Protein AF-A0A4Q5U4B8-F1 (afdb_monomer)

Nearest PDB structures (foldseek):
  6loo-assembly1_B  TM=4.935E-01  e=2.266E-02  Alkalihalobacillus alcalophilus ATCC 27647 = CGMCC 1.3604
  8omv-assembly1_A  TM=1.316E-01  e=2.025E+00  Homo sapiens

Radius of gyration: 20.02 Å; Cα contacts (8 Å, |Δi|>4): 362; chains: 1; bounding box: 59×43×51 Å

Foldseek 3Di:
DVVLVVLQPPDDDLLVVLCVVCCVVLVVLVVVPVDDAFDDPVRLVVLCVVLVQQLLCVLLVVQDHSVSLSVQLRLQLRLLRLQDPDDDPLSSLLSNLRSLLSSLVSLLVSCVPPPVVCNVQLCVLDDLVLLLVCLQPVPDPVSQRAGPDSNNRSSSVSSSVNSSSNSVVQDDDCSVVLSVVLSVLVVCLVCLSPPVDPDVLVNQLSSSLSSNSSDPPFPDPVLSSQLSSLVSVLVLLLVLVSNVVVCLVVLHDGPLCVVPNPPDPVCNVVSCVVVVCCSVPPPPSSVVSSVVSSVSLVSSLVSLVVRDPSSNSSSSVVVVVVSVD

Sequence (325 aa):
MNWLTRRLGCSGRGRLRLLESLRGQLAPAGNHESLQTGLGHSELCRFAQQYRLHEIATAIPHRGDVEDLMVIAWFGSAIADLGCYDSGEKRDRILQEGALFNLAVALFDTVMDEMPAHRDQLKLSVNIPLIRGRLWNPLNPDTRLTSRDPAITHIAALFDALFVSLGSRVEGNSRGRELSEIISLFSAMYNGGSNGERDPFRTKVLPVLFLGRLNYSFRNYVLMEDFYCQLGKFIQLYDDWLDMARDALQGKPNYFLNHWTHTTLLDKPLFYLSFGVRLLGGSLFHRHTTRTVTRAMNDAIEASRFADPLAYQRNLSLCSKFVLS

Solvent-accessible surface area (backbone atoms only — not comparable to full-atom values): 17412 Å² total; per-residue (Å²): 116,71,69,61,60,68,54,41,89,76,80,56,70,67,59,50,52,52,49,61,72,39,44,78,75,42,51,67,36,74,77,43,77,83,64,82,64,32,59,50,72,74,53,42,52,50,49,38,60,77,69,41,32,64,58,47,23,66,57,43,65,87,78,38,50,49,67,54,51,44,52,43,19,34,54,20,3,30,55,20,38,29,78,51,82,61,65,67,71,66,31,53,49,42,25,49,39,14,15,32,48,40,35,32,50,57,52,51,49,47,36,62,74,75,34,73,93,49,37,66,58,42,49,68,26,66,31,68,72,46,52,50,42,16,32,78,36,44,85,44,73,91,30,57,37,51,50,93,49,76,67,42,28,58,46,20,43,34,49,33,54,32,33,29,52,52,29,68,68,52,62,74,93,54,29,72,58,56,53,49,50,53,50,48,52,50,47,49,40,58,43,41,76,69,67,77,48,97,54,79,62,55,49,57,26,42,62,40,43,48,28,47,59,66,47,81,82,58,92,49,57,70,42,45,50,50,17,29,48,32,41,12,50,22,53,40,48,47,51,36,61,52,39,42,72,58,30,62,75,69,71,47,93,34,81,92,49,64,92,51,80,83,62,55,90,85,43,50,66,60,44,53,52,51,48,49,48,43,76,76,64,32,71,62,58,55,49,49,54,50,50,54,39,52,48,32,45,49,50,20,52,52,33,19,54,74,41,32,71,64,23,26,55,40,43,41,47,51,54,50,46,70,74,70,108

Structure (mmCIF, N/CA/C/O backbone):
data_AF-A0A4Q5U4B8-F1
#
_entry.id   AF-A0A4Q5U4B8-F1
#
loop_
_atom_site.group_PDB
_atom_site.id
_atom_site.type_symbol
_atom_site.label_atom_id
_atom_site.label_alt_id
_atom_site.label_comp_id
_atom_site.label_asym_id
_atom_site.label_entity_id
_atom_site.label_seq_id
_atom_site.pdbx_PDB_ins_code
_atom_site.Cartn_x
_atom_site.Cartn_y
_atom_site.Cartn_z
_atom_site.occupancy
_atom_site.B_iso_or_equiv
_atom_site.auth_seq_id
_atom_site.auth_comp_id
_atom_site.auth_asym_id
_atom_site.auth_atom_id
_atom_site.pdbx_PDB_model_num
ATOM 1 N N . MET A 1 1 ? 2.912 -19.131 -1.038 1.00 33.94 1 MET A N 1
ATOM 2 C CA . MET A 1 1 ? 3.718 -19.731 0.078 1.00 33.94 1 MET A CA 1
ATOM 3 C C . MET A 1 1 ? 5.222 -19.841 -0.237 1.00 33.94 1 MET A C 1
ATOM 5 O O . MET A 1 1 ? 6.023 -19.482 0.614 1.00 33.94 1 MET A O 1
ATOM 9 N N . ASN A 1 2 ? 5.631 -20.244 -1.451 1.00 31.28 2 ASN A N 1
ATOM 10 C CA . ASN A 1 2 ? 7.048 -20.367 -1.855 1.00 31.28 2 ASN A CA 1
ATOM 11 C C . ASN A 1 2 ? 7.835 -19.038 -1.940 1.00 31.28 2 ASN A C 1
ATOM 13 O O . ASN A 1 2 ? 9.058 -19.051 -1.807 1.00 31.28 2 ASN A O 1
ATOM 17 N N . TRP A 1 3 ? 7.173 -17.896 -2.158 1.00 36.53 3 TRP A N 1
ATOM 18 C CA . TRP A 1 3 ? 7.829 -16.581 -2.234 1.00 36.53 3 TRP A CA 1
ATOM 19 C C . TRP A 1 3 ? 8.362 -16.104 -0.868 1.00 36.53 3 TRP A C 1
ATOM 21 O O . TRP A 1 3 ? 9.532 -15.732 -0.758 1.00 36.53 3 TRP A O 1
ATOM 31 N N . LEU A 1 4 ? 7.556 -16.232 0.194 1.00 34.34 4 LEU A N 1
ATOM 32 C CA . LEU A 1 4 ? 7.980 -15.973 1.577 1.00 34.34 4 LEU A CA 1
ATOM 33 C C . LEU A 1 4 ? 9.097 -16.939 1.996 1.00 34.34 4 LEU A C 1
ATOM 35 O O . LEU A 1 4 ? 10.121 -16.511 2.516 1.00 34.34 4 LEU A O 1
ATOM 39 N N . THR A 1 5 ? 8.972 -18.235 1.697 1.00 32.28 5 THR A N 1
ATOM 40 C CA . THR A 1 5 ? 9.994 -19.235 2.054 1.00 32.28 5 THR A CA 1
ATOM 41 C C . THR A 1 5 ? 11.342 -18.995 1.359 1.00 32.28 5 THR A C 1
ATOM 43 O O . THR A 1 5 ? 12.379 -19.262 1.959 1.00 32.28 5 THR A O 1
ATOM 46 N N . ARG A 1 6 ? 11.360 -18.439 0.135 1.00 36.84 6 ARG A N 1
ATOM 47 C CA . ARG A 1 6 ? 12.599 -18.066 -0.582 1.00 36.84 6 ARG A CA 1
ATOM 48 C C . ARG A 1 6 ? 13.283 -16.814 -0.024 1.00 36.84 6 ARG A C 1
ATOM 50 O O . ARG A 1 6 ? 14.506 -16.737 -0.096 1.00 36.84 6 ARG A O 1
ATOM 57 N N . ARG A 1 7 ? 12.536 -15.850 0.532 1.00 38.88 7 ARG A N 1
ATOM 58 C CA . ARG A 1 7 ? 13.113 -14.676 1.222 1.00 38.88 7 ARG A CA 1
ATOM 59 C C . ARG A 1 7 ? 13.623 -15.015 2.632 1.00 38.88 7 ARG A C 1
ATOM 61 O O . ARG A 1 7 ? 14.614 -14.454 3.083 1.00 38.88 7 ARG A O 1
ATOM 68 N N . LEU A 1 8 ? 12.999 -15.981 3.309 1.00 40.25 8 LEU A N 1
ATOM 69 C CA . LEU A 1 8 ? 13.238 -16.328 4.716 1.00 40.25 8 LEU A CA 1
ATOM 70 C C . LEU A 1 8 ? 14.436 -17.262 4.967 1.00 40.25 8 LEU A C 1
ATOM 72 O O . LEU A 1 8 ? 14.313 -18.218 5.731 1.00 40.25 8 LEU A O 1
ATOM 76 N N . GLY A 1 9 ? 15.627 -16.969 4.440 1.00 35.62 9 GLY A N 1
ATOM 77 C CA . GLY A 1 9 ? 16.868 -17.721 4.731 1.00 35.62 9 GLY A CA 1
ATOM 78 C C . GLY A 1 9 ? 17.281 -17.824 6.221 1.00 35.62 9 GLY A C 1
ATOM 79 O O . GLY A 1 9 ? 18.398 -18.228 6.524 1.00 35.62 9 GLY A O 1
ATOM 80 N N . CYS A 1 10 ? 16.413 -17.452 7.168 1.00 39.00 10 CYS A N 1
ATOM 81 C CA . CYS A 1 10 ? 16.570 -17.519 8.619 1.00 39.00 10 CYS A CA 1
ATOM 82 C C . CYS A 1 10 ? 15.274 -18.029 9.295 1.00 39.00 10 CYS A C 1
ATOM 84 O O . CYS A 1 10 ? 14.678 -17.361 10.142 1.00 39.00 10 CYS A O 1
ATOM 86 N N . SER A 1 11 ? 14.792 -19.212 8.915 1.00 43.62 11 SER A N 1
ATOM 87 C CA . SER A 1 11 ? 13.571 -19.816 9.462 1.00 43.62 11 SER A CA 1
ATOM 88 C C . SER A 1 11 ? 13.783 -20.434 10.855 1.00 43.62 11 SER A C 1
ATOM 90 O O . SER A 1 11 ? 14.620 -21.319 11.030 1.00 43.62 11 SER A O 1
ATOM 92 N N . GLY A 1 12 ? 12.977 -20.027 11.846 1.00 45.97 12 GLY A N 1
ATOM 93 C CA . GLY A 1 12 ? 12.690 -20.848 13.032 1.00 45.97 12 GLY A CA 1
ATOM 94 C C . GLY A 1 12 ? 12.720 -20.101 14.365 1.00 45.97 12 GLY A C 1
ATOM 95 O O . GLY A 1 12 ? 11.688 -19.679 14.877 1.00 45.97 12 GLY A O 1
ATOM 96 N N . ARG A 1 13 ? 13.899 -19.944 14.976 1.00 48.47 13 ARG A N 1
ATOM 97 C CA . ARG A 1 13 ? 14.004 -19.547 16.399 1.00 48.47 13 ARG A CA 1
ATOM 98 C C . ARG A 1 13 ? 13.682 -18.077 16.695 1.00 48.47 13 ARG A C 1
ATOM 100 O O . ARG A 1 13 ? 13.159 -17.785 17.766 1.00 48.47 13 ARG A O 1
ATOM 107 N N . GLY A 1 14 ? 13.990 -17.153 15.783 1.00 51.44 14 GLY A N 1
ATOM 108 C CA . GLY A 1 14 ? 13.669 -15.726 15.954 1.00 51.44 14 GLY A CA 1
ATOM 109 C C . GLY A 1 14 ? 12.163 -15.461 15.891 1.00 51.44 14 GLY A C 1
ATOM 110 O O . GLY A 1 14 ? 11.618 -14.786 16.760 1.00 51.44 14 GLY A O 1
ATOM 111 N N . ARG A 1 15 ? 11.483 -16.091 14.924 1.00 54.88 15 ARG A N 1
ATOM 112 C CA . ARG A 1 15 ? 10.023 -16.045 14.772 1.00 54.88 15 ARG A CA 1
ATOM 113 C C . ARG A 1 15 ? 9.306 -16.661 15.973 1.00 54.88 15 ARG A C 1
ATOM 115 O O . ARG A 1 15 ? 8.360 -16.065 16.466 1.00 54.88 15 ARG A O 1
ATOM 122 N N . LEU A 1 16 ? 9.797 -17.790 16.495 1.00 53.31 16 LEU A N 1
ATOM 123 C CA . LEU A 1 16 ? 9.251 -18.414 17.708 1.00 53.31 16 LEU A CA 1
ATOM 124 C C . LEU A 1 16 ? 9.387 -17.520 18.948 1.00 53.31 16 LEU A C 1
ATOM 126 O O . LEU A 1 16 ? 8.434 -17.403 19.703 1.00 53.31 16 LEU A O 1
ATOM 130 N N . ARG A 1 17 ? 10.514 -16.823 19.134 1.00 60.75 17 ARG A N 1
ATOM 131 C CA . ARG A 1 17 ? 10.674 -15.883 20.260 1.00 60.75 17 ARG A CA 1
ATOM 132 C C . ARG A 1 17 ? 9.818 -14.631 20.122 1.00 60.75 17 ARG A C 1
ATOM 134 O O . ARG A 1 17 ? 9.328 -14.128 21.127 1.00 60.75 17 ARG A O 1
ATOM 141 N N . LEU A 1 18 ? 9.647 -14.130 18.897 1.00 61.06 18 LEU A N 1
ATOM 142 C CA . LEU A 1 18 ? 8.706 -13.050 18.615 1.00 61.06 18 LEU A CA 1
ATOM 143 C C . LEU A 1 18 ? 7.279 -13.512 18.951 1.00 61.06 18 LEU A C 1
ATOM 145 O O . LEU A 1 18 ? 6.604 -12.866 19.740 1.00 61.06 18 LEU A O 1
ATOM 149 N N . LEU A 1 19 ? 6.866 -14.678 18.445 1.00 60.62 19 LEU A N 1
ATOM 150 C CA . LEU A 1 19 ? 5.590 -15.322 18.773 1.00 60.62 19 LEU A CA 1
ATOM 151 C C . LEU A 1 19 ? 5.394 -15.466 20.286 1.00 60.62 19 LEU A C 1
ATOM 153 O O . LEU A 1 19 ? 4.369 -15.043 20.800 1.00 60.62 19 LEU A O 1
ATOM 157 N N . GLU A 1 20 ? 6.371 -16.019 21.007 1.00 65.38 20 GLU A N 1
ATOM 158 C CA . GLU A 1 20 ? 6.326 -16.212 22.463 1.00 65.38 20 GLU A CA 1
ATOM 159 C C . GLU A 1 20 ? 6.222 -14.884 23.221 1.00 65.38 20 GLU A C 1
ATOM 161 O O . GLU A 1 20 ? 5.389 -14.758 24.117 1.00 65.38 20 GLU A O 1
ATOM 166 N N . SER A 1 21 ? 7.015 -13.879 22.835 1.00 64.62 21 SER A N 1
ATOM 167 C CA . SER A 1 21 ? 6.980 -12.544 23.444 1.00 64.62 21 SER A CA 1
ATOM 168 C C . SER A 1 21 ? 5.658 -11.818 23.198 1.00 64.62 21 SER A C 1
ATOM 170 O O . SER A 1 21 ? 5.263 -10.984 24.011 1.00 64.62 21 SER A O 1
ATOM 172 N N . LEU A 1 22 ? 4.990 -12.100 22.080 1.00 64.56 22 LEU A N 1
ATOM 173 C CA . LEU A 1 22 ? 3.758 -11.430 21.671 1.00 64.56 22 LEU A CA 1
ATOM 174 C C . LEU A 1 22 ? 2.498 -12.199 22.063 1.00 64.56 22 LEU A C 1
ATOM 176 O O . LEU A 1 22 ? 1.425 -11.606 22.140 1.00 64.56 22 LEU A O 1
ATOM 180 N N . ARG A 1 23 ? 2.606 -13.499 22.356 1.00 66.44 23 ARG A N 1
ATOM 181 C CA . ARG A 1 23 ? 1.466 -14.373 22.666 1.00 66.44 23 ARG A CA 1
ATOM 182 C C . ARG A 1 23 ? 0.617 -13.841 23.816 1.00 66.44 23 ARG A C 1
ATOM 184 O O . ARG A 1 23 ? -0.599 -13.926 23.739 1.00 66.44 23 ARG A O 1
ATOM 191 N N . GLY A 1 24 ? 1.233 -13.258 24.846 1.00 65.81 24 GLY A N 1
ATOM 192 C CA . GLY A 1 24 ? 0.506 -12.659 25.972 1.00 65.81 24 GLY A CA 1
ATOM 193 C C . GLY A 1 24 ? -0.299 -11.410 25.594 1.00 65.81 24 GLY A C 1
ATOM 194 O O . GLY A 1 24 ? -1.378 -11.195 26.134 1.00 65.81 24 GLY A O 1
ATOM 195 N N . GLN A 1 25 ? 0.190 -10.615 24.639 1.00 64.88 25 GLN A N 1
ATOM 196 C CA . GLN A 1 25 ? -0.477 -9.390 24.180 1.00 64.88 25 GLN A CA 1
ATOM 197 C C . GLN A 1 25 ? -1.502 -9.647 23.071 1.00 64.88 25 GLN A C 1
ATOM 199 O O . GLN A 1 25 ? -2.486 -8.922 22.967 1.00 64.88 25 GLN A O 1
ATOM 204 N N . LEU A 1 26 ? -1.280 -10.682 22.255 1.00 65.62 26 LEU A N 1
ATOM 205 C CA . LEU A 1 26 ? -2.176 -11.107 21.179 1.00 65.62 26 LEU A CA 1
ATOM 206 C C . LEU A 1 26 ? -3.223 -12.131 21.647 1.00 65.62 26 LEU A C 1
ATOM 208 O O . LEU A 1 26 ? -4.170 -12.397 20.917 1.00 65.62 26 LEU A O 1
ATOM 212 N N . ALA A 1 27 ? -3.103 -12.683 22.860 1.00 63.62 27 ALA A N 1
ATOM 213 C CA . ALA A 1 27 ? -4.097 -13.591 23.439 1.00 63.62 27 ALA A CA 1
ATOM 214 C C . ALA A 1 27 ? -5.541 -13.036 23.427 1.00 63.62 27 ALA A C 1
ATOM 216 O O . ALA A 1 27 ? -6.444 -13.801 23.090 1.00 63.62 27 ALA A O 1
ATOM 217 N N . PRO A 1 28 ? -5.798 -11.737 23.700 1.00 59.44 28 PRO A N 1
ATOM 218 C CA . PRO A 1 28 ? -7.133 -11.155 23.558 1.00 59.44 28 PRO A CA 1
ATOM 219 C C . PRO A 1 28 ? -7.661 -11.196 22.116 1.00 59.44 28 PRO A C 1
ATOM 221 O O . PRO A 1 28 ? -8.862 -11.336 21.915 1.00 59.44 28 PRO A O 1
ATOM 224 N N . ALA A 1 29 ? -6.780 -11.129 21.108 1.00 56.56 29 ALA A N 1
ATOM 225 C CA . ALA A 1 29 ? -7.154 -11.158 19.692 1.00 56.56 29 ALA A CA 1
ATOM 226 C C . ALA A 1 29 ? -7.769 -12.501 19.267 1.00 56.56 29 ALA A C 1
ATOM 228 O O . ALA A 1 29 ? -8.631 -12.519 18.394 1.00 56.56 29 ALA A O 1
ATOM 229 N N . GLY A 1 30 ? -7.391 -13.607 19.923 1.00 50.81 30 GLY A N 1
ATOM 230 C CA . GLY A 1 30 ? -7.980 -14.932 19.688 1.00 50.81 30 GLY A CA 1
ATOM 231 C C . GLY A 1 30 ? -9.468 -15.025 20.050 1.00 50.81 30 GLY A C 1
ATOM 232 O O . GLY A 1 30 ? -10.167 -15.882 19.529 1.00 50.81 30 GLY A O 1
ATOM 233 N N . ASN A 1 31 ? -9.980 -14.104 20.875 1.00 51.69 31 ASN A N 1
ATOM 234 C CA . ASN A 1 31 ? -11.414 -13.979 21.163 1.00 51.69 31 ASN A CA 1
ATOM 235 C C . ASN A 1 31 ? -12.134 -13.008 20.204 1.00 51.69 31 ASN A C 1
ATOM 237 O O . ASN A 1 31 ? -13.349 -12.845 20.291 1.00 51.69 31 ASN A O 1
ATOM 241 N N . HIS A 1 32 ? -11.396 -12.345 19.307 1.00 50.78 32 HIS A N 1
ATOM 242 C CA . HIS A 1 32 ? -11.888 -11.325 18.378 1.00 50.78 32 HIS A CA 1
ATOM 243 C C . HIS A 1 32 ? -11.942 -11.809 16.919 1.00 50.78 32 HIS A C 1
ATOM 245 O O . HIS A 1 32 ? -12.061 -10.983 16.015 1.00 50.78 32 HIS A O 1
ATOM 251 N N . GLU A 1 33 ? -11.929 -13.127 16.670 1.00 52.19 33 GLU A N 1
ATOM 252 C CA . GLU A 1 33 ? -12.147 -13.712 15.330 1.00 52.19 33 GLU A CA 1
ATOM 253 C C . GLU A 1 33 ? -13.451 -13.229 14.657 1.00 52.19 33 GLU A C 1
ATOM 255 O O . GLU A 1 33 ? -13.600 -13.333 13.442 1.00 52.19 33 GLU A O 1
ATOM 260 N N . SER A 1 34 ? -14.376 -12.631 15.418 1.00 52.56 34 SER A N 1
ATOM 261 C CA . SER A 1 34 ? -15.604 -12.016 14.910 1.00 52.56 34 SER A CA 1
ATOM 262 C C . SER A 1 34 ? -15.412 -10.676 14.180 1.00 52.56 34 SER A C 1
ATOM 264 O O . SER A 1 34 ? -16.333 -10.233 13.497 1.00 52.56 34 SER A O 1
ATOM 266 N N . LEU A 1 35 ? -14.272 -9.989 14.330 1.00 68.00 35 LEU A N 1
ATOM 267 C CA . LEU A 1 35 ? -14.011 -8.712 13.654 1.00 68.00 35 LEU A CA 1
ATOM 268 C C . LEU A 1 35 ? -13.284 -8.961 12.332 1.00 68.00 35 LEU A C 1
ATOM 270 O O . LEU A 1 35 ? -12.066 -9.129 12.281 1.00 68.00 35 LEU A O 1
ATOM 274 N N . GLN A 1 36 ? -14.054 -8.970 11.245 1.00 81.62 36 GLN A N 1
ATOM 275 C CA . GLN A 1 36 ? -13.517 -9.068 9.893 1.00 81.62 36 GLN A CA 1
ATOM 276 C C . GLN A 1 36 ? -12.678 -7.819 9.568 1.00 81.62 36 GLN A C 1
ATOM 278 O O . GLN A 1 36 ? -13.227 -6.733 9.382 1.00 81.62 36 GLN A O 1
ATOM 283 N N . THR A 1 37 ? -11.353 -7.985 9.488 1.00 89.25 37 THR A N 1
ATOM 284 C CA . THR A 1 37 ? -10.411 -6.945 9.039 1.00 89.25 37 THR A CA 1
ATOM 285 C C . THR A 1 37 ? -10.081 -7.112 7.556 1.00 89.25 37 THR A C 1
ATOM 287 O O . THR A 1 37 ? -9.625 -8.182 7.130 1.00 89.25 37 THR A O 1
ATOM 290 N N . GLY A 1 38 ? -10.240 -6.031 6.791 1.00 92.88 38 GLY A N 1
ATOM 291 C CA . GLY A 1 38 ? -9.979 -5.996 5.351 1.00 92.88 38 GLY A CA 1
ATOM 292 C C . GLY A 1 38 ? -11.007 -6.777 4.527 1.00 92.88 38 GLY A C 1
ATOM 293 O O . GLY A 1 38 ? -12.064 -7.173 5.026 1.00 92.88 38 GLY A O 1
ATOM 294 N N . LEU A 1 39 ? -10.686 -6.995 3.249 1.00 95.00 39 LEU A N 1
ATOM 295 C CA . LEU A 1 39 ? -11.516 -7.779 2.332 1.00 95.00 39 LEU A CA 1
ATOM 296 C C . LEU A 1 39 ? -11.550 -9.256 2.752 1.00 95.00 39 LEU A C 1
ATOM 298 O O . LEU A 1 39 ? -10.519 -9.868 3.036 1.00 95.00 39 LEU A O 1
ATOM 302 N N . GLY A 1 40 ? -12.741 -9.850 2.762 1.00 93.94 40 GLY A N 1
ATOM 303 C CA . GLY A 1 40 ? -12.925 -11.289 2.916 1.00 93.94 40 GLY A CA 1
ATOM 304 C C . GLY A 1 40 ? -12.452 -12.068 1.685 1.00 93.94 40 GLY A C 1
ATOM 305 O O . GLY A 1 40 ? -12.238 -11.510 0.610 1.00 93.94 40 GLY A O 1
ATOM 306 N N . HIS A 1 41 ? -12.327 -13.391 1.813 1.00 94.06 41 HIS A N 1
ATOM 307 C CA . HIS A 1 41 ? -11.822 -14.240 0.727 1.00 94.06 41 HIS A CA 1
ATOM 308 C C . HIS A 1 41 ? -12.659 -14.136 -0.561 1.00 94.06 41 HIS A C 1
ATOM 310 O O . HIS A 1 41 ? -12.107 -13.924 -1.636 1.00 94.06 41 HIS A O 1
ATOM 316 N N . SER A 1 42 ? -13.992 -14.200 -0.462 1.00 96.00 42 SER A N 1
ATOM 317 C CA . SER A 1 42 ? -14.886 -14.056 -1.623 1.00 96.00 42 SER A CA 1
ATOM 318 C C . SER A 1 42 ? -14.776 -12.679 -2.288 1.00 96.00 42 SER A C 1
ATOM 320 O O . SER A 1 42 ? -14.921 -12.551 -3.503 1.00 96.00 42 SER A O 1
ATOM 322 N N . GLU A 1 43 ? -14.496 -11.637 -1.508 1.00 96.75 43 GLU A N 1
ATOM 323 C CA . GLU A 1 43 ? -14.294 -10.274 -1.995 1.00 96.75 43 GLU A CA 1
ATOM 324 C C . GLU A 1 43 ? -12.949 -10.137 -2.705 1.00 96.75 43 GLU A C 1
ATOM 326 O O . GLU A 1 43 ? -12.891 -9.539 -3.776 1.00 96.75 43 GLU A O 1
ATOM 331 N N . LEU A 1 44 ? -11.896 -10.770 -2.179 1.00 96.69 44 LEU A N 1
ATOM 332 C CA . LEU A 1 44 ? -10.601 -10.866 -2.849 1.00 96.69 44 LEU A CA 1
ATOM 333 C C . LEU A 1 44 ? -10.693 -11.659 -4.156 1.00 96.69 44 LEU A C 1
ATOM 335 O O . LEU A 1 44 ? -10.058 -11.274 -5.131 1.00 96.69 44 LEU A O 1
ATOM 339 N N . CYS A 1 45 ? -11.492 -12.728 -4.226 1.00 97.69 45 CYS A N 1
ATOM 340 C CA . CYS A 1 45 ? -11.710 -13.455 -5.481 1.00 97.69 45 CYS A CA 1
ATOM 341 C C . CYS A 1 45 ? -12.403 -12.575 -6.532 1.00 97.69 45 CYS A C 1
ATOM 343 O O . CYS A 1 45 ? -11.990 -12.561 -7.692 1.00 97.69 45 CYS A O 1
ATOM 345 N N . ARG A 1 46 ? -13.420 -11.796 -6.132 1.00 97.75 46 ARG A N 1
ATOM 346 C CA . ARG A 1 46 ? -14.070 -10.817 -7.022 1.00 97.75 46 ARG A CA 1
ATOM 347 C C . ARG A 1 46 ? -13.096 -9.727 -7.461 1.00 97.75 46 ARG A C 1
ATOM 349 O O . ARG A 1 46 ? -13.027 -9.426 -8.648 1.00 97.75 46 ARG A O 1
ATOM 356 N N . PHE A 1 47 ? -12.306 -9.192 -6.532 1.00 97.50 47 PHE A N 1
ATOM 357 C CA . PHE A 1 47 ? -11.232 -8.243 -6.821 1.00 97.50 47 PHE A CA 1
ATOM 358 C C . PHE A 1 47 ? -10.239 -8.827 -7.836 1.00 97.50 47 PHE A C 1
ATOM 360 O O . PHE A 1 47 ? -9.881 -8.164 -8.809 1.00 97.50 47 PHE A O 1
ATOM 367 N N . ALA A 1 48 ? -9.850 -10.093 -7.658 1.00 97.50 48 ALA A N 1
ATOM 368 C CA . ALA A 1 48 ? -8.900 -10.769 -8.528 1.00 97.50 48 ALA A CA 1
ATOM 369 C C . ALA A 1 48 ? -9.398 -10.883 -9.975 1.00 97.50 48 ALA A C 1
ATOM 371 O O . ALA A 1 48 ? -8.632 -10.676 -10.918 1.00 97.50 48 ALA A O 1
ATOM 372 N N . GLN A 1 49 ? -10.690 -11.173 -10.142 1.00 97.12 49 GLN A N 1
ATOM 373 C CA . GLN A 1 49 ? -11.356 -11.225 -11.442 1.00 97.12 49 GLN A CA 1
ATOM 374 C C . GLN A 1 49 ? -11.505 -9.830 -12.055 1.00 97.12 49 GLN A C 1
ATOM 376 O O . GLN A 1 49 ? -11.101 -9.617 -13.197 1.00 97.12 49 GLN A O 1
ATOM 381 N N . GLN A 1 50 ? -12.035 -8.873 -11.288 1.00 97.12 50 GLN A N 1
ATOM 382 C CA . GLN A 1 50 ? -12.293 -7.502 -11.734 1.00 97.12 50 GLN A CA 1
ATOM 383 C C . GLN A 1 50 ? -11.029 -6.822 -12.268 1.00 97.12 50 GLN A C 1
ATOM 385 O O . GLN A 1 50 ? -11.076 -6.158 -13.302 1.00 97.12 50 GLN A O 1
ATOM 390 N N . TYR A 1 51 ? -9.897 -7.020 -11.591 1.00 96.19 51 TYR A N 1
ATOM 391 C CA . TYR A 1 51 ? -8.616 -6.414 -11.959 1.00 96.19 51 TYR A CA 1
ATOM 392 C C . TYR A 1 51 ? -7.666 -7.373 -12.685 1.00 96.19 51 TYR A C 1
ATOM 394 O O . TYR A 1 51 ? -6.489 -7.061 -12.859 1.00 96.19 51 TYR A O 1
ATOM 402 N N . ARG A 1 52 ? -8.182 -8.521 -13.153 1.00 95.75 52 ARG A N 1
ATOM 403 C CA . ARG A 1 52 ? -7.481 -9.484 -14.020 1.00 95.75 52 ARG A CA 1
ATOM 404 C C . ARG A 1 52 ? -6.109 -9.898 -13.468 1.00 95.75 52 ARG A C 1
ATOM 406 O O . ARG A 1 52 ? -5.130 -9.954 -14.208 1.00 95.75 52 ARG A O 1
ATOM 413 N N . LEU A 1 53 ? -6.022 -10.222 -12.174 1.00 95.44 53 LEU A N 1
ATOM 414 C CA . LEU A 1 53 ? -4.741 -10.513 -11.508 1.00 95.44 53 LEU A CA 1
ATOM 415 C C . LEU A 1 53 ? -3.962 -11.674 -12.142 1.00 95.44 53 LEU A C 1
ATOM 417 O O . LEU A 1 53 ? -2.738 -11.680 -12.088 1.00 95.44 53 LEU A O 1
ATOM 421 N N . HIS A 1 54 ? -4.642 -12.621 -12.793 1.00 95.12 54 HIS A N 1
ATOM 422 C CA . HIS A 1 54 ? -3.993 -13.685 -13.567 1.00 95.12 54 HIS A CA 1
ATOM 423 C C . HIS A 1 54 ? -3.112 -13.141 -14.701 1.00 95.12 54 HIS A C 1
ATOM 425 O O . HIS A 1 54 ? -2.006 -13.626 -14.944 1.00 95.12 54 HIS A O 1
ATOM 431 N N . GLU A 1 55 ? -3.578 -12.104 -15.389 1.00 95.00 55 GLU A N 1
ATOM 432 C CA . GLU A 1 55 ? -2.820 -11.474 -16.470 1.00 95.00 55 GLU A CA 1
ATOM 433 C C . GLU A 1 55 ? -1.669 -10.645 -15.924 1.00 95.00 55 GLU A C 1
ATOM 435 O O . GLU A 1 55 ? -0.576 -10.689 -16.479 1.00 95.00 55 GLU A O 1
ATOM 440 N N . ILE A 1 56 ? -1.878 -9.977 -14.786 1.00 93.62 56 ILE A N 1
ATOM 441 C CA . ILE A 1 56 ? -0.814 -9.260 -14.078 1.00 93.62 56 ILE A CA 1
ATOM 442 C C . ILE A 1 56 ? 0.306 -10.217 -13.668 1.00 93.62 56 ILE A C 1
ATOM 444 O O . ILE A 1 56 ? 1.469 -9.940 -13.947 1.00 93.62 56 ILE A O 1
ATOM 448 N N . ALA A 1 57 ? -0.036 -11.354 -13.059 1.00 92.75 57 ALA A N 1
ATOM 449 C CA . ALA A 1 57 ? 0.933 -12.373 -12.661 1.00 92.75 57 ALA A CA 1
ATOM 450 C C . ALA A 1 57 ? 1.717 -12.924 -13.866 1.00 92.75 57 ALA A C 1
ATOM 452 O O . ALA A 1 57 ? 2.913 -13.186 -13.768 1.00 92.75 57 ALA A O 1
ATOM 453 N N . THR A 1 58 ? 1.065 -13.038 -15.027 1.00 92.56 58 THR A N 1
ATOM 454 C CA . THR A 1 58 ? 1.719 -13.459 -16.277 1.00 92.56 58 THR A CA 1
ATOM 455 C C . THR A 1 58 ? 2.652 -12.373 -16.827 1.00 92.56 58 THR A C 1
ATOM 457 O O . THR A 1 58 ? 3.746 -12.678 -17.298 1.00 92.56 58 THR A O 1
ATOM 460 N N . ALA A 1 59 ? 2.238 -11.106 -16.768 1.00 90.50 59 ALA A N 1
ATOM 461 C CA . ALA A 1 59 ? 2.990 -9.974 -17.306 1.00 90.50 59 ALA A CA 1
ATOM 462 C C . ALA A 1 59 ? 4.171 -9.543 -16.416 1.00 90.50 59 ALA A C 1
ATOM 464 O O . ALA A 1 59 ? 5.143 -8.979 -16.920 1.00 90.50 59 ALA A O 1
ATOM 465 N N . ILE A 1 60 ? 4.097 -9.803 -15.106 1.00 88.56 60 ILE A N 1
ATOM 466 C CA . ILE A 1 60 ? 5.092 -9.405 -14.098 1.00 88.56 60 ILE A CA 1
ATOM 467 C C . ILE A 1 60 ? 5.511 -10.659 -13.306 1.00 88.56 60 ILE A C 1
ATOM 469 O O . ILE A 1 60 ? 5.154 -10.823 -12.134 1.00 88.56 60 ILE A O 1
ATOM 473 N N . PRO A 1 61 ? 6.277 -11.575 -13.930 1.00 77.31 61 PRO A N 1
ATOM 474 C CA . PRO A 1 61 ? 6.460 -12.941 -13.431 1.00 77.31 61 PRO A CA 1
ATOM 475 C C . PRO A 1 61 ? 7.245 -13.038 -12.116 1.00 77.31 61 PRO A C 1
ATOM 477 O O . PRO A 1 61 ? 7.196 -14.061 -11.436 1.00 77.31 61 PRO A O 1
ATOM 480 N N . HIS A 1 62 ? 7.981 -11.995 -11.730 1.00 82.25 62 HIS A N 1
ATOM 481 C CA . HIS A 1 62 ? 8.791 -12.014 -10.513 1.00 82.25 62 HIS A CA 1
ATOM 482 C C . HIS A 1 62 ? 8.000 -11.717 -9.230 1.00 82.25 62 HIS A C 1
ATOM 484 O O . HIS A 1 62 ? 8.488 -12.003 -8.134 1.00 82.25 62 HIS A O 1
ATOM 490 N N . ARG A 1 63 ? 6.775 -11.177 -9.338 1.00 83.56 63 ARG A N 1
ATOM 491 C CA . ARG A 1 63 ? 5.987 -10.780 -8.161 1.00 83.56 63 ARG A CA 1
ATOM 492 C C . ARG A 1 63 ? 5.308 -11.957 -7.458 1.00 83.56 63 ARG A C 1
ATOM 494 O O . ARG A 1 63 ? 5.115 -11.883 -6.247 1.00 83.56 63 ARG A O 1
ATOM 501 N N . GLY A 1 64 ? 4.984 -13.019 -8.191 1.00 89.25 64 GLY A N 1
ATOM 502 C CA . GLY A 1 64 ? 4.262 -14.184 -7.679 1.00 89.25 64 GLY A CA 1
ATOM 503 C C . GLY A 1 64 ? 3.042 -14.530 -8.526 1.00 89.25 64 GLY A C 1
ATOM 504 O O . GLY A 1 64 ? 2.817 -13.946 -9.587 1.00 89.25 64 GLY A O 1
ATOM 505 N N . ASP A 1 65 ? 2.273 -15.506 -8.055 1.00 93.38 65 ASP A N 1
ATOM 506 C CA . ASP A 1 65 ? 1.018 -15.913 -8.685 1.00 93.38 65 ASP A CA 1
ATOM 507 C C . ASP A 1 65 ? -0.175 -15.064 -8.202 1.00 93.38 65 ASP A C 1
ATOM 509 O O . ASP A 1 65 ? -0.034 -14.094 -7.456 1.00 93.38 65 ASP A O 1
ATOM 513 N N . VAL A 1 66 ? -1.382 -15.415 -8.651 1.00 94.06 66 VAL A N 1
ATOM 514 C CA . VAL A 1 66 ? -2.615 -14.700 -8.285 1.00 94.06 66 VAL A CA 1
ATOM 515 C C . VAL A 1 66 ? -2.857 -14.701 -6.778 1.00 94.06 66 VAL A C 1
ATOM 517 O O . VAL A 1 66 ? -3.344 -13.701 -6.250 1.00 94.06 66 VAL A O 1
ATOM 520 N N . GLU A 1 67 ? -2.516 -15.783 -6.079 1.00 94.12 67 GLU A N 1
ATOM 521 C CA . GLU A 1 67 ? -2.700 -15.873 -4.632 1.00 94.12 67 GLU A CA 1
ATOM 522 C C . GLU A 1 67 ? -1.750 -14.912 -3.915 1.00 94.12 67 GLU A C 1
ATOM 524 O O . GLU A 1 67 ? -2.182 -14.171 -3.030 1.00 94.12 67 GLU A O 1
ATOM 529 N N . ASP A 1 68 ? -0.487 -14.845 -4.346 1.00 91.81 68 ASP A N 1
ATOM 530 C CA . ASP A 1 68 ? 0.482 -13.884 -3.815 1.00 91.81 68 ASP A CA 1
ATOM 531 C C . ASP A 1 68 ? 0.004 -12.428 -4.047 1.00 91.81 68 ASP A C 1
ATOM 533 O O . ASP A 1 68 ? 0.064 -11.593 -3.137 1.00 91.81 68 ASP A O 1
ATOM 537 N N . LEU A 1 69 ? -0.554 -12.115 -5.227 1.00 93.94 69 LEU A N 1
ATOM 538 C CA . LEU A 1 69 ? -1.126 -10.789 -5.518 1.00 93.94 69 LEU A CA 1
ATOM 539 C C . LEU A 1 69 ? -2.370 -10.479 -4.666 1.00 93.94 69 LEU A C 1
ATOM 541 O O . LEU A 1 69 ? -2.536 -9.346 -4.204 1.00 93.94 69 LEU A O 1
ATOM 545 N N . MET A 1 70 ? -3.230 -11.469 -4.414 1.00 95.25 70 MET A N 1
ATOM 546 C CA . MET A 1 70 ? -4.386 -11.325 -3.522 1.00 95.25 70 MET A CA 1
ATOM 547 C C . MET A 1 70 ? -3.963 -11.070 -2.074 1.00 95.25 70 MET A C 1
ATOM 549 O O . MET A 1 70 ? -4.607 -10.277 -1.390 1.00 95.25 70 MET A O 1
ATOM 553 N N . VAL A 1 71 ? -2.879 -11.691 -1.601 1.00 93.25 71 VAL A N 1
ATOM 554 C CA . VAL A 1 71 ? -2.331 -11.426 -0.262 1.00 93.25 71 VAL A CA 1
ATOM 555 C C . VAL A 1 71 ? -1.847 -9.979 -0.155 1.00 93.25 71 VAL A C 1
ATOM 557 O O . VAL A 1 71 ? -2.154 -9.302 0.827 1.00 93.25 71 VAL A O 1
ATOM 560 N N . ILE A 1 72 ? -1.157 -9.468 -1.180 1.00 93.88 72 ILE A N 1
ATOM 561 C CA . ILE A 1 72 ? -0.736 -8.059 -1.234 1.00 93.88 72 ILE A CA 1
ATOM 562 C C . ILE A 1 72 ? -1.960 -7.135 -1.184 1.00 93.88 72 ILE A C 1
ATOM 564 O O . ILE A 1 72 ? -2.007 -6.214 -0.366 1.00 93.88 72 ILE A O 1
ATOM 568 N N . ALA A 1 73 ? -2.973 -7.394 -2.010 1.00 95.50 73 ALA A N 1
ATOM 569 C CA . ALA A 1 73 ? -4.219 -6.632 -2.001 1.00 95.50 73 ALA A CA 1
ATOM 570 C C . ALA A 1 73 ? -4.910 -6.680 -0.622 1.00 95.50 73 ALA A C 1
ATOM 572 O O . ALA A 1 73 ? -5.357 -5.653 -0.104 1.00 95.50 73 ALA A O 1
ATOM 573 N N . TRP A 1 74 ? -4.935 -7.851 0.020 1.00 95.81 74 TRP A N 1
ATOM 574 C CA . TRP A 1 74 ? -5.524 -8.021 1.344 1.00 95.81 74 TRP A CA 1
ATOM 575 C C . TRP A 1 74 ? -4.849 -7.133 2.393 1.00 95.81 74 TRP A C 1
ATOM 577 O O . TRP A 1 74 ? -5.561 -6.419 3.098 1.00 95.81 74 TRP A O 1
ATOM 587 N N . PHE A 1 75 ? -3.513 -7.094 2.462 1.00 93.75 75 PHE A N 1
ATOM 588 C CA . PHE A 1 75 ? -2.802 -6.229 3.415 1.00 93.75 75 PHE A CA 1
ATOM 589 C C . PHE A 1 75 ? -3.148 -4.748 3.230 1.00 93.75 75 PHE A C 1
ATOM 591 O O . PHE A 1 75 ? -3.387 -4.051 4.215 1.00 93.75 75 PHE A O 1
ATOM 598 N N . GLY A 1 76 ? -3.251 -4.285 1.981 1.00 95.69 76 GLY A N 1
ATOM 599 C CA . GLY A 1 76 ? -3.681 -2.920 1.678 1.00 95.69 76 GLY A CA 1
ATOM 600 C C . GLY A 1 76 ? -5.073 -2.615 2.219 1.00 95.69 76 GLY A C 1
ATOM 601 O O . GLY A 1 76 ? -5.272 -1.629 2.928 1.00 95.69 76 GLY A O 1
ATOM 602 N N . SER A 1 77 ? -6.028 -3.509 1.946 1.00 96.88 77 SER A N 1
ATOM 603 C CA . SER A 1 77 ? -7.391 -3.376 2.467 1.00 96.88 77 SER 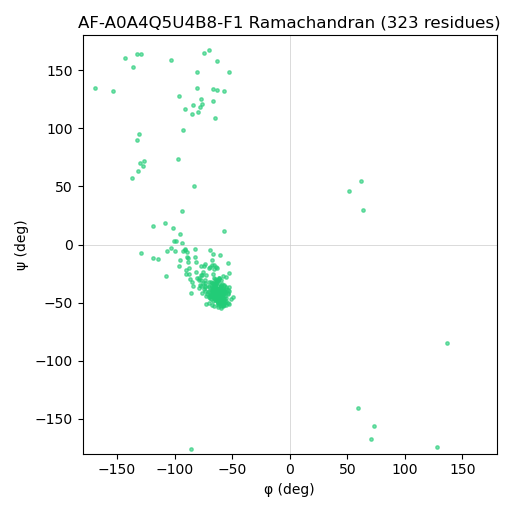A CA 1
ATOM 604 C C . SER A 1 77 ? -7.443 -3.430 3.994 1.00 96.88 77 SER A C 1
ATOM 606 O O . SER A 1 77 ? -8.161 -2.652 4.610 1.00 96.88 77 SER A O 1
ATOM 608 N N . ALA A 1 78 ? -6.662 -4.314 4.618 1.00 93.94 78 ALA A N 1
ATOM 609 C CA . ALA A 1 78 ? -6.657 -4.514 6.059 1.00 93.94 78 ALA A CA 1
ATOM 610 C C . ALA A 1 78 ? -6.122 -3.285 6.796 1.00 93.94 78 ALA A C 1
ATOM 612 O O . ALA A 1 78 ? -6.695 -2.906 7.812 1.00 93.94 78 ALA A O 1
ATOM 613 N N . ILE A 1 79 ? -5.073 -2.643 6.270 1.00 94.19 79 ILE A N 1
ATOM 614 C CA . ILE A 1 79 ? -4.522 -1.404 6.832 1.00 94.19 79 ILE A CA 1
ATOM 615 C C . ILE A 1 79 ? -5.517 -0.248 6.672 1.00 94.19 79 ILE A C 1
ATOM 617 O O . ILE A 1 79 ? -5.755 0.472 7.639 1.00 94.19 79 ILE A O 1
ATOM 621 N N . ALA A 1 80 ? -6.140 -0.096 5.497 1.00 93.88 80 ALA A N 1
ATOM 622 C CA . ALA A 1 80 ? -7.164 0.931 5.270 1.00 93.88 80 ALA A CA 1
ATOM 623 C C . ALA A 1 80 ? -8.394 0.755 6.187 1.00 93.88 80 ALA A C 1
ATOM 625 O O . ALA A 1 80 ? -9.051 1.728 6.559 1.00 93.88 80 ALA A O 1
ATOM 626 N N . ASP A 1 81 ? -8.687 -0.484 6.590 1.00 93.44 81 ASP A N 1
ATOM 627 C CA . ASP A 1 81 ? -9.791 -0.812 7.490 1.00 93.44 81 ASP A CA 1
ATOM 628 C C . ASP A 1 81 ? -9.524 -0.448 8.955 1.00 93.44 81 ASP A C 1
ATOM 630 O O . ASP A 1 81 ? -10.473 -0.283 9.716 1.00 93.44 81 ASP A O 1
ATOM 634 N N . LEU A 1 82 ? -8.263 -0.332 9.392 1.00 91.50 82 LEU A N 1
ATOM 635 C CA . LEU A 1 82 ? -7.923 -0.245 10.820 1.00 91.50 82 LEU A CA 1
ATOM 636 C C . LEU A 1 82 ? -8.696 0.873 11.521 1.00 91.50 82 LEU A C 1
ATOM 638 O O . LEU A 1 82 ? -9.375 0.626 12.510 1.00 91.50 82 LEU A O 1
ATOM 642 N N . GLY A 1 83 ? -8.676 2.079 10.961 1.00 85.75 83 GLY A N 1
ATOM 643 C CA . GLY A 1 83 ? -9.440 3.206 11.493 1.00 85.75 83 GLY A CA 1
ATOM 644 C C . GLY A 1 83 ? -10.808 3.435 10.844 1.00 85.75 83 GLY A C 1
ATOM 645 O O . GLY A 1 83 ? -11.374 4.501 11.066 1.00 85.75 83 GLY A O 1
ATOM 646 N N . CYS A 1 84 ? -11.311 2.532 9.990 1.00 86.75 84 CYS A N 1
ATOM 647 C CA . CYS A 1 84 ? -12.528 2.745 9.196 1.00 86.75 84 CYS A CA 1
ATOM 648 C C . CYS A 1 84 ? -13.814 2.518 10.008 1.00 86.75 84 CYS A C 1
ATOM 650 O O . CYS A 1 84 ? -14.133 1.396 10.401 1.00 86.75 84 CYS A O 1
ATOM 652 N N . TYR A 1 85 ? -14.574 3.590 10.223 1.00 85.12 85 TYR A N 1
ATOM 653 C CA . TYR A 1 85 ? -15.856 3.566 10.935 1.00 85.12 85 TYR A CA 1
ATOM 654 C C . TYR A 1 85 ? -17.078 3.452 10.028 1.00 85.12 85 TYR A C 1
ATOM 656 O O . TYR A 1 85 ? -18.185 3.209 10.511 1.00 85.12 85 TYR A O 1
ATOM 664 N N . ASP A 1 86 ? -16.884 3.657 8.728 1.00 86.19 86 ASP A N 1
ATOM 665 C CA . ASP A 1 86 ? -17.946 3.488 7.755 1.00 86.19 86 ASP A CA 1
ATOM 666 C C . ASP A 1 86 ? -18.416 2.027 7.714 1.00 86.19 86 ASP A C 1
ATOM 668 O O . ASP A 1 86 ? -17.710 1.091 8.095 1.00 86.19 86 ASP A O 1
ATOM 672 N N . SER A 1 87 ? -19.637 1.828 7.228 1.00 87.12 87 SER A N 1
ATOM 673 C CA . SER A 1 87 ? -20.223 0.507 7.002 1.00 87.12 87 SER A CA 1
ATOM 674 C C . SER A 1 87 ? -20.867 0.437 5.618 1.00 87.12 87 SER A C 1
ATOM 676 O O . SER A 1 87 ? -21.082 1.465 4.966 1.00 87.12 87 SER A O 1
ATOM 678 N N . GLY A 1 88 ? -21.135 -0.785 5.153 1.00 89.38 88 GLY A N 1
ATOM 679 C CA . GLY A 1 88 ? -21.693 -1.041 3.826 1.00 89.38 88 GLY A CA 1
ATOM 680 C C . GLY A 1 88 ? -20.809 -0.499 2.702 1.00 89.38 88 GLY A C 1
ATOM 681 O O . GLY A 1 88 ? -19.582 -0.532 2.784 1.00 89.38 88 GLY A O 1
ATOM 682 N N . GLU A 1 89 ? -21.443 0.066 1.675 1.00 91.44 89 GLU A N 1
ATOM 683 C CA . GLU A 1 89 ? -20.783 0.449 0.422 1.00 91.44 89 GLU A CA 1
ATOM 684 C C . GLU A 1 89 ? -19.603 1.419 0.605 1.00 91.44 89 GLU A C 1
ATOM 686 O O . GLU A 1 89 ? -18.599 1.322 -0.098 1.00 91.44 89 GLU A O 1
ATOM 691 N N . LYS A 1 90 ? -19.686 2.347 1.566 1.00 89.81 90 LYS A N 1
ATOM 692 C CA . LYS A 1 90 ? -18.595 3.299 1.831 1.00 89.81 90 LYS A CA 1
ATOM 693 C C . LYS A 1 90 ? -17.338 2.597 2.335 1.00 89.81 90 LYS A C 1
ATOM 695 O O . LYS A 1 90 ? -16.246 2.890 1.849 1.00 89.81 90 LYS A O 1
ATOM 700 N N . ARG A 1 91 ? -17.501 1.658 3.273 1.00 91.75 91 ARG A N 1
ATOM 701 C CA . ARG A 1 91 ? -16.391 0.839 3.766 1.00 91.75 91 ARG A CA 1
ATOM 702 C C . ARG A 1 91 ? -15.829 -0.007 2.637 1.00 91.75 91 ARG A C 1
ATOM 704 O O . ARG A 1 91 ? -14.625 0.024 2.419 1.00 91.75 91 ARG A O 1
ATOM 711 N N . ASP A 1 92 ? -16.686 -0.687 1.882 1.00 93.75 92 ASP A N 1
ATOM 712 C CA . ASP A 1 92 ? -16.259 -1.571 0.793 1.00 93.75 92 ASP A CA 1
ATOM 713 C C . ASP A 1 92 ? -15.415 -0.825 -0.249 1.00 93.75 92 ASP A C 1
ATOM 715 O O . ASP A 1 92 ? -14.384 -1.335 -0.689 1.00 93.75 92 ASP A O 1
ATOM 719 N N . ARG A 1 93 ? -15.786 0.419 -0.583 1.00 94.25 93 ARG A N 1
ATOM 720 C CA . ARG A 1 93 ? -14.981 1.289 -1.453 1.00 94.25 93 ARG A CA 1
ATOM 721 C C . ARG A 1 93 ? -13.607 1.602 -0.852 1.00 94.25 93 ARG A C 1
ATOM 723 O O . ARG A 1 93 ? -12.612 1.432 -1.546 1.00 94.25 93 ARG A O 1
ATOM 730 N N . ILE A 1 94 ? -13.524 1.982 0.428 1.00 94.62 94 ILE A N 1
ATOM 731 C CA . ILE A 1 94 ? -12.239 2.248 1.111 1.00 94.62 94 ILE A CA 1
ATOM 732 C C . ILE A 1 94 ? -11.346 0.998 1.117 1.00 94.62 94 ILE A C 1
ATOM 734 O O . ILE A 1 94 ? -10.143 1.087 0.870 1.00 94.62 94 ILE A O 1
ATOM 738 N N . LEU A 1 95 ? -11.924 -0.182 1.354 1.00 96.38 95 LEU A N 1
ATOM 739 C CA . LEU A 1 95 ? -11.179 -1.441 1.332 1.00 96.38 95 LEU A CA 1
ATOM 740 C C . LEU A 1 95 ? -10.639 -1.769 -0.062 1.00 96.38 95 LEU A C 1
ATOM 742 O O . LEU A 1 95 ? -9.490 -2.197 -0.187 1.00 96.38 95 LEU A O 1
ATOM 746 N N . GLN A 1 96 ? -11.448 -1.557 -1.104 1.00 97.62 96 GLN A N 1
ATOM 747 C CA . GLN A 1 96 ? -11.020 -1.738 -2.490 1.00 97.62 96 GLN A CA 1
ATOM 748 C C . GLN A 1 96 ? -9.936 -0.734 -2.888 1.00 97.62 96 GLN A C 1
ATOM 750 O O . GLN A 1 96 ? -8.960 -1.128 -3.521 1.00 97.62 96 GLN A O 1
ATOM 755 N N . GLU A 1 97 ? -10.060 0.532 -2.488 1.00 97.38 97 GLU A N 1
ATOM 756 C CA . GLU A 1 97 ? -9.032 1.560 -2.689 1.00 97.38 97 GLU A CA 1
ATOM 757 C C . GLU A 1 97 ? -7.716 1.162 -2.002 1.00 97.38 97 GLU A C 1
ATOM 759 O O . GLU A 1 97 ? -6.652 1.225 -2.617 1.00 97.38 97 GLU A O 1
ATOM 764 N N . GLY A 1 98 ? -7.779 0.665 -0.762 1.00 97.12 98 GLY A N 1
ATOM 765 C CA . GLY A 1 98 ? -6.603 0.169 -0.048 1.00 97.12 98 GLY A CA 1
ATOM 766 C C . GLY A 1 98 ? -5.944 -1.024 -0.743 1.00 97.12 98 GLY A C 1
ATOM 767 O O . GLY A 1 98 ? -4.721 -1.064 -0.894 1.00 97.12 98 GLY A O 1
ATOM 768 N N . ALA A 1 99 ? -6.750 -1.975 -1.223 1.00 98.00 99 ALA A N 1
ATOM 769 C CA . ALA A 1 99 ? -6.277 -3.124 -1.991 1.00 9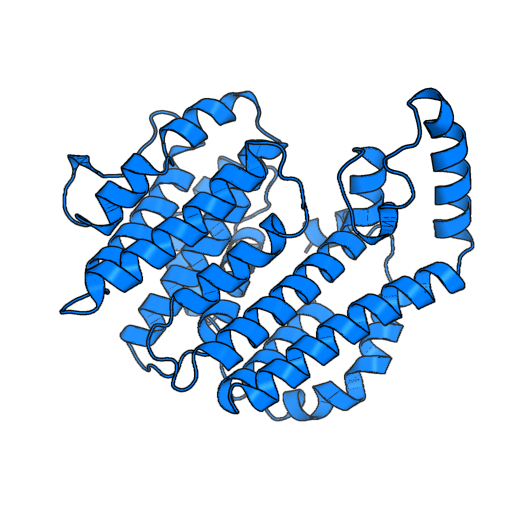8.00 99 ALA A CA 1
ATOM 770 C C . ALA A 1 99 ? -5.610 -2.718 -3.313 1.00 98.00 99 ALA A C 1
ATOM 772 O O . ALA A 1 99 ? -4.510 -3.186 -3.615 1.00 98.00 99 ALA A O 1
ATOM 773 N N . LEU A 1 100 ? -6.251 -1.823 -4.073 1.00 98.38 100 LEU A N 1
ATOM 774 C CA . LEU A 1 100 ? -5.722 -1.272 -5.319 1.00 98.38 100 LEU A CA 1
ATOM 775 C C . LEU A 1 100 ? -4.393 -0.566 -5.095 1.00 98.38 100 LEU A C 1
ATOM 777 O O . LEU A 1 100 ? -3.429 -0.857 -5.796 1.00 98.38 100 LEU A O 1
ATOM 781 N N . PHE A 1 101 ? -4.336 0.336 -4.114 1.00 97.00 101 PHE A N 1
ATOM 782 C CA . PHE A 1 101 ? -3.138 1.109 -3.821 1.00 97.00 101 PHE A CA 1
ATOM 783 C C . PHE A 1 101 ? -1.957 0.207 -3.468 1.00 97.00 101 PHE A C 1
ATOM 785 O O . PHE A 1 101 ? -0.903 0.307 -4.095 1.00 97.00 101 PHE A O 1
ATOM 792 N N . ASN A 1 102 ? -2.135 -0.705 -2.508 1.00 96.00 102 ASN A N 1
ATOM 793 C CA . ASN A 1 102 ? -1.031 -1.541 -2.045 1.00 96.00 102 ASN A CA 1
ATOM 794 C C . ASN A 1 102 ? -0.523 -2.477 -3.148 1.00 96.00 102 ASN A C 1
ATOM 796 O O . ASN A 1 102 ? 0.684 -2.649 -3.307 1.00 96.00 102 ASN A O 1
ATOM 800 N N . LEU A 1 103 ? -1.431 -3.042 -3.949 1.00 96.31 103 LEU A N 1
ATOM 801 C CA . LEU A 1 103 ? -1.055 -3.860 -5.097 1.00 96.31 103 LEU A CA 1
ATOM 802 C C . LEU A 1 103 ? -0.344 -3.037 -6.179 1.00 96.31 103 LEU A C 1
ATOM 804 O O . LEU A 1 103 ? 0.691 -3.462 -6.685 1.00 96.31 103 LEU A O 1
ATOM 808 N N . ALA A 1 104 ? -0.870 -1.863 -6.529 1.00 95.81 104 ALA A N 1
ATOM 809 C CA . ALA A 1 104 ? -0.293 -1.019 -7.568 1.00 95.81 104 ALA A CA 1
ATOM 810 C C . ALA A 1 104 ? 1.121 -0.545 -7.199 1.00 95.81 104 ALA A C 1
ATOM 812 O O . ALA A 1 104 ? 2.019 -0.627 -8.033 1.00 95.81 104 ALA A O 1
ATOM 813 N N . VAL A 1 105 ? 1.343 -0.125 -5.947 1.00 92.44 105 VAL A N 1
ATOM 814 C CA . VAL A 1 105 ? 2.672 0.258 -5.438 1.00 92.44 105 VAL A CA 1
ATOM 815 C C . VAL A 1 105 ? 3.622 -0.937 -5.425 1.00 92.44 105 VAL A C 1
ATOM 817 O O . VAL A 1 105 ? 4.729 -0.844 -5.941 1.00 92.44 105 VAL A O 1
ATOM 820 N N . ALA A 1 106 ? 3.174 -2.096 -4.940 1.00 91.50 106 ALA A N 1
ATOM 821 C CA . ALA A 1 106 ? 3.974 -3.317 -4.950 1.00 91.50 106 ALA A CA 1
ATOM 822 C C . ALA A 1 106 ? 4.449 -3.722 -6.359 1.00 91.50 106 ALA A C 1
ATOM 824 O O . ALA A 1 106 ? 5.582 -4.177 -6.527 1.00 91.50 106 ALA A O 1
ATOM 825 N N . LEU A 1 107 ? 3.587 -3.577 -7.368 1.00 92.50 107 LEU A N 1
ATOM 826 C CA . LEU A 1 107 ? 3.927 -3.857 -8.764 1.00 92.50 107 LEU A CA 1
ATOM 827 C C . LEU A 1 107 ? 4.818 -2.765 -9.364 1.00 92.50 107 LEU A C 1
ATOM 829 O O . LEU A 1 107 ? 5.743 -3.086 -10.108 1.00 92.50 107 LEU A O 1
ATOM 833 N N . PHE A 1 108 ? 4.570 -1.499 -9.016 1.00 91.50 108 PHE A N 1
ATOM 834 C CA . PHE A 1 108 ? 5.423 -0.374 -9.394 1.00 91.50 108 PHE A CA 1
ATOM 835 C C . PHE A 1 108 ? 6.861 -0.612 -8.923 1.00 91.50 108 PHE A C 1
ATOM 837 O O . PHE A 1 108 ? 7.783 -0.541 -9.733 1.00 91.50 108 PHE A O 1
ATOM 844 N N . ASP A 1 109 ? 7.046 -0.986 -7.656 1.00 87.06 109 ASP A N 1
ATOM 845 C CA . ASP A 1 109 ? 8.358 -1.280 -7.078 1.00 87.06 109 ASP A CA 1
ATOM 846 C C . ASP A 1 109 ? 9.037 -2.459 -7.776 1.00 87.06 109 ASP A C 1
ATOM 848 O O . ASP A 1 109 ? 10.216 -2.379 -8.112 1.00 87.06 109 ASP A O 1
ATOM 852 N N . THR A 1 110 ? 8.299 -3.535 -8.070 1.00 89.44 110 THR A N 1
ATOM 853 C CA . THR A 1 110 ? 8.854 -4.678 -8.810 1.00 89.44 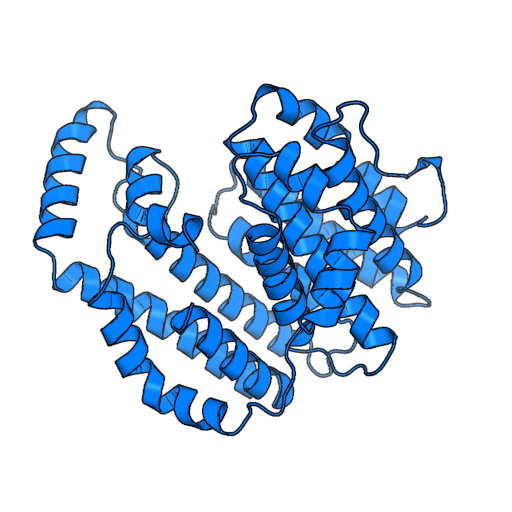110 THR A CA 1
ATOM 854 C C . THR A 1 110 ? 9.335 -4.273 -10.200 1.00 89.44 110 THR A C 1
ATOM 856 O O . THR A 1 110 ? 10.432 -4.655 -10.597 1.00 89.44 110 THR A O 1
ATOM 859 N N . VAL A 1 111 ? 8.578 -3.457 -10.936 1.00 90.31 111 VAL A N 1
ATOM 860 C CA . VAL A 1 111 ? 9.042 -2.956 -12.236 1.00 90.31 111 VAL A CA 1
ATOM 861 C C . VAL A 1 111 ? 10.271 -2.061 -12.074 1.00 90.31 111 VAL A C 1
ATOM 863 O O . VAL A 1 111 ? 11.247 -2.189 -12.819 1.00 90.31 111 VAL A O 1
ATOM 866 N N . MET A 1 112 ? 10.238 -1.159 -11.093 1.00 86.44 112 MET A N 1
ATOM 867 C CA . MET A 1 112 ? 11.335 -0.242 -10.816 1.00 86.44 112 MET A CA 1
ATOM 868 C C . MET A 1 112 ? 12.615 -0.972 -10.422 1.00 86.44 112 MET A C 1
ATOM 870 O O . MET A 1 112 ? 13.682 -0.586 -10.887 1.00 86.44 112 MET A O 1
ATOM 874 N N . ASP A 1 113 ? 12.545 -2.054 -9.662 1.00 83.62 113 ASP A N 1
ATOM 875 C CA . ASP A 1 113 ? 13.731 -2.786 -9.229 1.00 83.62 113 ASP A CA 1
ATOM 876 C C . ASP A 1 113 ? 14.197 -3.818 -10.260 1.00 83.62 113 ASP A C 1
ATOM 878 O O . ASP A 1 113 ? 15.395 -3.923 -10.527 1.00 83.62 113 ASP A O 1
ATOM 882 N N . GLU A 1 114 ? 13.266 -4.543 -10.877 1.00 86.12 114 GLU A N 1
ATOM 883 C CA . GLU A 1 114 ? 13.561 -5.813 -11.549 1.00 86.12 114 GLU A CA 1
ATOM 884 C C . GLU A 1 114 ? 13.345 -5.766 -13.068 1.00 86.12 114 GLU A C 1
ATOM 886 O O . GLU A 1 114 ? 13.824 -6.645 -13.781 1.00 86.12 114 GLU A O 1
ATOM 891 N N . MET A 1 115 ? 12.694 -4.721 -13.598 1.00 90.38 115 MET A N 1
ATOM 892 C CA . MET A 1 115 ? 12.348 -4.619 -15.023 1.00 90.38 115 MET A CA 1
ATOM 893 C C . MET A 1 115 ? 12.834 -3.299 -15.664 1.00 90.38 115 MET A C 1
ATOM 895 O O . MET A 1 115 ? 12.018 -2.470 -16.080 1.00 90.38 115 MET A O 1
ATOM 899 N N . PRO A 1 116 ? 14.162 -3.083 -15.812 1.00 90.19 116 PRO A N 1
ATOM 900 C CA . PRO A 1 116 ? 14.728 -1.811 -16.273 1.00 90.19 116 PRO A CA 1
ATOM 901 C C . PRO A 1 116 ? 14.161 -1.276 -17.590 1.00 90.19 116 PRO A C 1
ATOM 903 O O . PRO A 1 116 ? 13.973 -0.069 -17.716 1.00 90.19 116 PRO A O 1
ATOM 906 N N . ALA A 1 117 ? 13.847 -2.164 -18.538 1.00 92.69 117 ALA A N 1
ATOM 907 C CA . ALA A 1 117 ? 13.316 -1.805 -19.853 1.00 92.69 117 ALA A CA 1
ATOM 908 C C . ALA A 1 117 ? 11.939 -1.114 -19.803 1.00 92.69 117 ALA A C 1
ATOM 910 O O . ALA A 1 117 ? 11.572 -0.422 -20.747 1.00 92.69 117 ALA A O 1
ATOM 911 N N . HIS A 1 118 ? 11.193 -1.269 -18.705 1.00 93.56 118 HIS A N 1
ATOM 912 C CA . HIS A 1 118 ? 9.825 -0.769 -18.571 1.00 93.56 118 HIS A CA 1
ATOM 913 C C . HIS A 1 118 ? 9.714 0.462 -17.648 1.00 93.56 118 HIS A C 1
ATOM 915 O O . HIS A 1 118 ? 8.642 1.062 -17.533 1.00 93.56 118 HIS A O 1
ATOM 921 N N . ARG A 1 119 ? 10.816 0.868 -16.996 1.00 91.88 119 ARG A N 1
ATOM 922 C CA . ARG A 1 119 ? 10.845 1.944 -15.984 1.00 91.88 119 ARG A CA 1
ATOM 923 C C . ARG A 1 119 ? 10.350 3.283 -16.518 1.00 91.88 119 ARG A C 1
ATOM 925 O O . ARG A 1 119 ? 9.522 3.929 -15.880 1.00 91.88 119 ARG A O 1
ATOM 932 N N . ASP A 1 120 ? 10.847 3.702 -17.677 1.00 92.94 120 ASP A N 1
ATOM 933 C CA . ASP A 1 120 ? 10.505 5.011 -18.243 1.00 92.94 120 ASP A CA 1
ATOM 934 C C . ASP A 1 120 ? 9.034 5.064 -18.637 1.00 92.94 120 ASP A C 1
ATOM 936 O O . ASP A 1 120 ? 8.330 6.024 -18.324 1.00 92.94 120 ASP A O 1
ATOM 940 N N . GLN A 1 121 ? 8.535 3.985 -19.237 1.00 94.69 121 GLN A N 1
ATOM 941 C CA . GLN A 1 121 ? 7.134 3.887 -19.601 1.00 94.69 121 GLN A CA 1
ATOM 942 C C . GLN A 1 121 ? 6.224 3.874 -18.366 1.00 94.69 121 GLN A C 1
ATOM 944 O O . GLN A 1 121 ? 5.174 4.519 -18.381 1.00 94.69 121 GLN A O 1
ATOM 949 N N . LEU A 1 122 ? 6.621 3.203 -17.282 1.00 94.00 122 LEU A N 1
ATOM 950 C CA . LEU A 1 122 ? 5.900 3.245 -16.010 1.00 94.00 122 LEU A CA 1
ATOM 951 C C . LEU A 1 122 ? 5.848 4.666 -15.433 1.00 94.00 122 LEU A C 1
ATOM 953 O O . LEU A 1 122 ? 4.762 5.149 -15.111 1.00 94.00 122 LEU A O 1
ATOM 957 N N . LYS A 1 123 ? 6.988 5.365 -15.376 1.00 92.25 123 LYS A N 1
ATOM 958 C CA . LYS A 1 123 ? 7.064 6.759 -14.910 1.00 92.25 123 LYS A CA 1
ATOM 959 C C . LYS A 1 123 ? 6.214 7.702 -15.757 1.00 92.25 123 LYS A C 1
ATOM 961 O O . LYS A 1 123 ? 5.553 8.581 -15.215 1.00 92.25 123 LYS A O 1
ATOM 966 N N . LEU A 1 124 ? 6.188 7.516 -17.077 1.00 93.50 124 LEU A N 1
ATOM 967 C CA . LEU A 1 124 ? 5.336 8.299 -17.975 1.00 93.50 124 LEU A CA 1
ATOM 968 C C . LEU A 1 124 ? 3.849 8.019 -17.743 1.00 93.50 124 LEU A C 1
ATOM 970 O O . LEU A 1 124 ? 3.052 8.955 -17.741 1.00 93.50 124 LEU A O 1
ATOM 974 N N . SER A 1 125 ? 3.486 6.757 -17.515 1.00 94.81 125 SER A N 1
ATOM 975 C CA . SER A 1 125 ? 2.090 6.327 -17.357 1.00 94.81 125 SER A CA 1
ATOM 976 C C . SER A 1 125 ? 1.505 6.698 -15.991 1.00 94.81 125 SER A C 1
ATOM 978 O O . SER A 1 125 ? 0.293 6.859 -15.871 1.00 94.81 125 SER A O 1
ATOM 980 N N . VAL A 1 126 ? 2.354 6.836 -14.964 1.00 92.69 126 VAL A N 1
ATOM 981 C CA . VAL A 1 126 ? 1.970 7.075 -13.563 1.00 92.69 126 VAL A CA 1
ATOM 982 C C . VAL A 1 126 ? 2.784 8.236 -12.979 1.00 92.69 126 VAL A C 1
ATOM 984 O O . VAL A 1 126 ? 3.566 8.067 -12.049 1.00 92.69 126 VAL A O 1
ATOM 987 N N . ASN A 1 127 ? 2.617 9.438 -13.540 1.00 91.56 127 ASN A N 1
ATOM 988 C CA . ASN A 1 127 ? 3.287 10.653 -13.057 1.00 91.56 127 ASN A CA 1
ATOM 989 C C . ASN A 1 127 ? 2.361 11.568 -12.236 1.00 91.56 127 ASN A C 1
ATOM 991 O O . ASN A 1 127 ? 1.138 11.546 -12.370 1.00 91.56 127 ASN A O 1
ATOM 995 N N . ILE A 1 128 ? 2.968 12.430 -11.414 1.00 92.62 128 ILE A N 1
ATOM 996 C CA . ILE A 1 128 ? 2.251 13.336 -10.503 1.00 92.62 128 ILE A CA 1
ATOM 997 C C . ILE A 1 128 ? 1.251 14.267 -11.218 1.00 92.62 128 ILE A C 1
ATOM 999 O O . ILE A 1 128 ? 0.118 14.366 -10.740 1.00 92.62 128 ILE A O 1
ATOM 1003 N N . PRO A 1 129 ? 1.592 14.939 -12.339 1.00 94.19 129 PRO A N 1
ATOM 1004 C CA . PRO A 1 129 ? 0.616 15.716 -13.104 1.00 94.19 129 PRO A CA 1
ATOM 1005 C C . PRO A 1 129 ? -0.623 14.925 -13.546 1.00 94.19 129 PRO A C 1
ATOM 1007 O O . PRO A 1 129 ? -1.738 15.411 -13.351 1.00 94.19 129 PRO A O 1
ATOM 1010 N N . LEU A 1 130 ? -0.450 13.713 -14.088 1.00 93.88 130 LEU A N 1
ATOM 1011 C CA . LEU A 1 130 ? -1.566 12.858 -14.514 1.00 93.88 130 LEU A CA 1
ATOM 1012 C C . LEU A 1 130 ? -2.427 12.429 -13.328 1.00 93.88 130 LEU A C 1
ATOM 1014 O O . LEU A 1 130 ? -3.646 12.558 -13.380 1.00 93.88 130 LEU A O 1
ATOM 1018 N N . ILE A 1 131 ? -1.803 12.002 -12.230 1.00 93.94 131 ILE A N 1
ATOM 1019 C CA . ILE A 1 131 ? -2.506 11.594 -11.005 1.00 93.94 131 ILE A CA 1
ATOM 1020 C C . ILE A 1 131 ? -3.330 12.745 -10.439 1.00 93.94 131 ILE A C 1
ATOM 1022 O O . ILE A 1 131 ? -4.501 12.567 -10.103 1.00 93.94 131 ILE A O 1
ATOM 1026 N N . ARG A 1 132 ? -2.748 13.949 -10.382 1.00 95.38 132 ARG A N 1
ATOM 1027 C CA . ARG A 1 132 ? -3.475 15.163 -10.002 1.00 95.38 132 ARG A CA 1
ATOM 1028 C C . ARG A 1 132 ? -4.661 15.375 -10.939 1.00 95.38 132 ARG A C 1
ATOM 1030 O O . ARG A 1 132 ? -5.784 15.504 -10.464 1.00 95.38 132 ARG A O 1
ATOM 1037 N N . GLY A 1 133 ? -4.435 15.380 -12.251 1.00 94.50 133 GLY A N 1
ATOM 1038 C CA . GLY A 1 133 ? -5.499 15.548 -13.239 1.00 94.50 133 GLY A CA 1
ATOM 1039 C C . GLY A 1 133 ? -6.638 14.542 -13.056 1.00 94.50 133 GLY A C 1
ATOM 1040 O O . GLY A 1 133 ? -7.807 14.932 -13.105 1.00 94.50 133 GLY A O 1
ATOM 1041 N N . ARG A 1 134 ? -6.302 13.276 -12.787 1.00 95.75 134 ARG A N 1
ATOM 1042 C CA . ARG A 1 134 ? -7.267 12.193 -12.600 1.00 95.75 134 ARG A CA 1
ATOM 1043 C C . ARG A 1 134 ? -8.070 12.332 -11.316 1.00 95.75 134 ARG A C 1
ATOM 1045 O O . ARG A 1 134 ? -9.287 12.247 -11.374 1.00 95.75 134 ARG A O 1
ATOM 1052 N N . LEU A 1 135 ? -7.424 12.619 -10.188 1.00 94.19 135 LEU A N 1
ATOM 1053 C CA . LEU A 1 135 ? -8.106 12.851 -8.908 1.00 94.19 135 LEU A CA 1
ATOM 1054 C C . LEU A 1 135 ? -9.087 14.027 -8.979 1.00 94.19 135 LEU A C 1
ATOM 1056 O O . LEU A 1 135 ? -10.191 13.959 -8.444 1.00 94.19 135 LEU A O 1
ATOM 1060 N N . TRP A 1 136 ? -8.700 15.114 -9.651 1.00 94.44 136 TRP A N 1
ATOM 1061 C CA . TRP A 1 136 ? -9.561 16.288 -9.786 1.00 94.44 136 TRP A CA 1
ATOM 1062 C C . TRP A 1 136 ? -10.689 16.083 -10.797 1.00 94.44 136 TRP A C 1
ATOM 1064 O O . TRP A 1 136 ? -11.783 16.604 -10.580 1.00 94.44 136 TRP A O 1
ATOM 1074 N N . ASN A 1 137 ? -10.448 15.302 -11.853 1.00 94.25 137 ASN A N 1
ATOM 1075 C CA . ASN A 1 137 ? -11.397 15.038 -12.933 1.00 94.25 137 ASN A CA 1
ATOM 1076 C C . ASN A 1 137 ? -11.509 13.522 -13.205 1.00 94.25 137 ASN A C 1
ATOM 1078 O O . ASN A 1 137 ? -11.061 13.055 -14.257 1.00 94.25 137 ASN A O 1
ATOM 1082 N N . PRO A 1 138 ? -12.117 12.743 -12.290 1.00 94.06 138 PRO A N 1
ATOM 1083 C CA . PRO A 1 138 ? -12.101 11.273 -12.329 1.00 94.06 138 PRO A CA 1
ATOM 1084 C C . PRO A 1 138 ? -12.842 10.680 -13.530 1.00 94.06 138 PRO A C 1
ATOM 1086 O O . PRO A 1 138 ? -12.585 9.549 -13.919 1.00 94.06 138 PRO A O 1
ATOM 1089 N N . LEU A 1 139 ? -13.748 11.434 -14.151 1.00 93.56 139 LEU A N 1
ATOM 1090 C CA . LEU A 1 139 ? -14.497 10.977 -15.324 1.00 93.56 139 LEU A CA 1
ATOM 1091 C C . LEU A 1 139 ? -13.926 11.503 -16.647 1.00 93.56 139 LEU A C 1
ATOM 1093 O O . LEU A 1 139 ? -14.393 11.088 -17.703 1.00 93.56 139 LEU A O 1
ATOM 1097 N N . ASN A 1 140 ? -12.922 12.388 -16.618 1.00 94.44 140 ASN A N 1
ATOM 1098 C CA . ASN A 1 140 ? -12.348 12.952 -17.838 1.00 94.44 140 ASN A CA 1
ATOM 1099 C C . ASN A 1 140 ? -11.418 11.924 -18.522 1.00 94.44 140 ASN A C 1
ATOM 1101 O O . ASN A 1 140 ? -10.438 11.505 -17.901 1.00 94.44 140 ASN A O 1
ATOM 1105 N N . PRO A 1 141 ? -11.679 11.518 -19.781 1.00 92.62 141 PRO A N 1
ATOM 1106 C CA . PRO A 1 141 ? -10.812 10.599 -20.517 1.00 92.62 141 PRO A CA 1
ATOM 1107 C C . PRO A 1 141 ? -9.377 11.107 -20.714 1.00 92.62 141 PRO A C 1
ATOM 1109 O O . PRO A 1 141 ? -8.457 10.293 -20.730 1.00 92.62 141 PRO A O 1
ATOM 1112 N N . ASP A 1 142 ? -9.169 12.423 -20.807 1.00 92.12 142 ASP A N 1
ATOM 1113 C CA . ASP A 1 142 ? -7.855 13.023 -21.086 1.00 92.12 142 ASP A CA 1
ATOM 1114 C C . ASP A 1 142 ? -6.875 12.890 -19.914 1.00 92.12 142 ASP A C 1
ATOM 1116 O O . ASP A 1 142 ? -5.662 12.990 -20.089 1.00 92.12 142 ASP A O 1
ATOM 1120 N N . THR A 1 143 ? -7.388 12.663 -18.704 1.00 91.19 143 THR A N 1
ATOM 1121 C CA . THR A 1 143 ? -6.571 12.473 -17.498 1.00 91.19 143 THR A CA 1
ATOM 1122 C C . THR A 1 143 ? -6.386 11.004 -17.131 1.00 91.19 143 THR A C 1
ATOM 1124 O O . THR A 1 143 ? -5.786 10.702 -16.099 1.00 91.19 143 THR A O 1
ATOM 1127 N N . ARG A 1 144 ? -6.903 10.081 -17.952 1.00 95.25 144 ARG A N 1
ATOM 1128 C CA . ARG A 1 144 ? -6.841 8.641 -17.702 1.00 95.25 144 ARG A CA 1
ATOM 1129 C C . ARG A 1 144 ? -5.397 8.142 -17.692 1.00 95.25 144 ARG A C 1
ATOM 1131 O O . ARG A 1 144 ? -4.635 8.403 -18.624 1.00 95.25 144 ARG A O 1
ATOM 1138 N N . LEU A 1 145 ? -5.043 7.349 -16.681 1.00 96.19 145 LEU A N 1
ATOM 1139 C CA . LEU A 1 145 ? -3.733 6.702 -16.634 1.00 96.19 145 LEU A CA 1
ATOM 1140 C C . LEU A 1 145 ? -3.735 5.489 -17.566 1.00 96.19 145 LEU A C 1
ATOM 1142 O O . LEU A 1 145 ? -4.519 4.555 -17.405 1.00 96.19 145 LEU A O 1
ATOM 1146 N N . THR A 1 146 ? -2.868 5.516 -18.576 1.00 95.75 146 THR A N 1
ATOM 1147 C CA . THR A 1 146 ? -2.747 4.452 -19.579 1.00 95.75 146 THR A CA 1
ATOM 1148 C C . THR A 1 146 ? -1.290 4.248 -19.967 1.00 95.75 146 THR A C 1
ATOM 1150 O O . THR A 1 146 ? -0.451 5.123 -19.762 1.00 95.75 146 THR A O 1
ATOM 1153 N N . SER A 1 147 ? -0.993 3.086 -20.542 1.00 95.31 147 SER A N 1
ATOM 1154 C CA . SER A 1 147 ? 0.311 2.772 -21.114 1.00 95.31 147 SER A CA 1
ATOM 1155 C C . SER A 1 147 ? 0.133 2.081 -22.459 1.00 95.31 147 SER A C 1
ATOM 1157 O O . SER A 1 147 ? -0.881 1.429 -22.694 1.00 95.31 147 SER A O 1
ATOM 1159 N N . ARG A 1 148 ? 1.124 2.223 -23.344 1.00 91.56 148 ARG A N 1
ATOM 1160 C CA . ARG A 1 148 ? 1.212 1.431 -24.584 1.00 91.56 148 ARG A CA 1
ATOM 1161 C C . ARG A 1 148 ? 1.957 0.117 -24.385 1.00 91.56 148 ARG A C 1
ATOM 1163 O O . ARG A 1 148 ? 1.890 -0.758 -25.238 1.00 91.56 148 ARG A O 1
ATOM 1170 N N . ASP A 1 149 ? 2.678 0.001 -23.279 1.00 92.81 149 ASP A N 1
ATOM 1171 C CA . ASP A 1 149 ? 3.407 -1.202 -22.918 1.00 92.81 149 ASP A CA 1
ATOM 1172 C C . ASP A 1 149 ? 2.460 -2.182 -22.214 1.00 92.81 149 ASP A C 1
ATOM 1174 O O . ASP A 1 149 ? 1.900 -1.829 -21.165 1.00 92.81 149 ASP A O 1
ATOM 1178 N N . PRO A 1 150 ? 2.261 -3.396 -22.759 1.00 86.75 150 PRO A N 1
ATOM 1179 C CA . PRO A 1 150 ? 1.367 -4.390 -22.175 1.00 86.75 150 PRO A CA 1
ATOM 1180 C C . PRO A 1 150 ? 1.697 -4.724 -20.715 1.00 86.75 150 PRO A C 1
ATOM 1182 O O . PRO A 1 150 ? 0.778 -4.865 -19.911 1.00 86.75 150 PRO A O 1
ATOM 1185 N N . ALA A 1 151 ? 2.982 -4.766 -20.340 1.00 85.25 151 ALA A N 1
ATOM 1186 C CA . ALA A 1 151 ? 3.396 -5.082 -18.972 1.00 85.25 151 ALA A CA 1
ATOM 1187 C C . ALA A 1 151 ? 3.003 -3.978 -17.975 1.00 85.25 151 ALA A C 1
ATOM 1189 O O . ALA A 1 151 ? 2.658 -4.249 -16.827 1.00 85.25 151 ALA A O 1
ATOM 1190 N N . ILE A 1 152 ? 2.996 -2.723 -18.431 1.00 94.69 152 ILE A N 1
ATOM 1191 C CA . ILE A 1 152 ? 2.672 -1.547 -17.610 1.00 94.69 152 ILE A CA 1
ATOM 1192 C C . ILE A 1 152 ? 1.182 -1.207 -17.642 1.00 94.69 152 ILE A C 1
ATOM 1194 O O . ILE A 1 152 ? 0.665 -0.609 -16.699 1.00 94.69 152 ILE A O 1
ATOM 1198 N N . THR A 1 153 ? 0.474 -1.595 -18.703 1.00 95.00 153 THR A N 1
ATOM 1199 C CA . THR A 1 153 ? -0.946 -1.270 -18.913 1.00 95.00 153 THR A CA 1
ATOM 1200 C C . THR A 1 153 ? -1.803 -1.686 -17.723 1.00 95.00 153 THR A C 1
ATOM 1202 O O . THR A 1 153 ? -2.649 -0.913 -17.274 1.00 95.00 153 THR A O 1
ATOM 1205 N N . HIS A 1 154 ? -1.548 -2.867 -17.160 1.00 93.06 154 HIS A N 1
ATOM 1206 C CA . HIS A 1 154 ? -2.289 -3.344 -15.998 1.00 93.06 154 HIS A CA 1
ATOM 1207 C C . HIS A 1 154 ? -1.996 -2.535 -14.728 1.00 93.06 154 HIS A C 1
ATOM 1209 O O . HIS A 1 154 ? -2.921 -2.216 -13.988 1.00 93.06 154 HIS A O 1
ATOM 1215 N N . ILE A 1 155 ? -0.740 -2.136 -14.499 1.00 94.69 155 ILE A N 1
ATOM 1216 C CA . ILE A 1 155 ? -0.363 -1.296 -13.350 1.00 94.69 155 ILE A CA 1
ATOM 1217 C C . ILE A 1 155 ? -1.021 0.084 -13.465 1.00 94.69 155 ILE A C 1
ATOM 1219 O O . ILE A 1 155 ? -1.625 0.569 -12.509 1.00 94.69 155 ILE A O 1
ATOM 1223 N N . ALA A 1 156 ? -0.959 0.699 -14.651 1.00 96.44 156 ALA A N 1
ATOM 1224 C CA . ALA A 1 156 ? -1.607 1.981 -14.917 1.00 96.44 156 ALA A CA 1
ATOM 1225 C C . ALA A 1 156 ? -3.127 1.900 -14.696 1.00 96.44 156 ALA A C 1
ATOM 1227 O O . ALA A 1 156 ? -3.700 2.812 -14.110 1.00 96.44 156 ALA A O 1
ATOM 1228 N N . ALA A 1 157 ? -3.765 0.789 -15.083 1.00 96.44 157 ALA A N 1
ATOM 1229 C CA . ALA A 1 157 ? -5.192 0.565 -14.859 1.00 96.44 1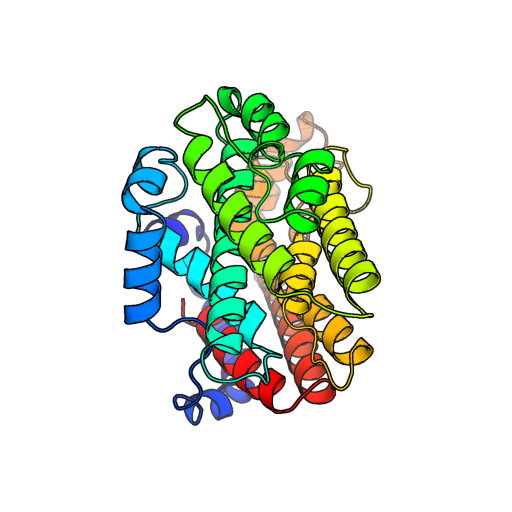57 ALA A CA 1
ATOM 1230 C C . ALA A 1 157 ? -5.565 0.432 -13.370 1.00 96.44 157 ALA A C 1
ATOM 1232 O O . ALA A 1 157 ? -6.625 0.916 -12.977 1.00 96.44 157 ALA A O 1
ATOM 1233 N N . LEU A 1 158 ? -4.711 -0.176 -12.535 1.00 97.25 158 LEU A N 1
ATOM 1234 C CA . LEU A 1 158 ? -4.929 -0.228 -11.082 1.00 97.25 158 LEU A CA 1
ATOM 1235 C C . LEU A 1 158 ? -4.880 1.174 -10.461 1.00 97.25 158 LEU A C 1
ATOM 1237 O O . LEU A 1 158 ? -5.767 1.535 -9.687 1.00 97.25 158 LEU A O 1
ATOM 1241 N N . PHE A 1 159 ? -3.876 1.978 -10.829 1.00 97.38 159 PHE A N 1
ATOM 1242 C CA . PHE A 1 159 ? -3.796 3.374 -10.393 1.00 97.38 159 PHE A CA 1
ATOM 1243 C C . PHE A 1 159 ? -4.969 4.206 -10.921 1.00 97.38 159 PHE A C 1
ATOM 1245 O O . PHE A 1 159 ? -5.530 5.000 -10.172 1.00 97.38 159 PHE A O 1
ATOM 1252 N N . ASP A 1 160 ? -5.377 4.011 -12.178 1.00 97.94 160 ASP A N 1
ATOM 1253 C CA . ASP A 1 160 ? -6.547 4.685 -12.744 1.00 97.94 160 ASP A CA 1
ATOM 1254 C C . ASP A 1 160 ? -7.805 4.380 -11.931 1.00 97.94 160 ASP A C 1
ATOM 1256 O O . ASP A 1 160 ? -8.459 5.305 -11.459 1.00 97.94 160 ASP A O 1
ATOM 1260 N N . ALA A 1 161 ? -8.099 3.100 -11.688 1.00 97.69 161 ALA A N 1
ATOM 1261 C CA . ALA A 1 161 ? -9.256 2.683 -10.900 1.00 97.69 161 ALA A CA 1
ATOM 1262 C C . ALA A 1 161 ? -9.235 3.276 -9.482 1.00 97.69 161 ALA A C 1
ATOM 1264 O O . ALA A 1 161 ? -10.258 3.773 -9.004 1.00 97.69 161 ALA A O 1
ATOM 1265 N N . LEU A 1 162 ? -8.063 3.286 -8.838 1.00 97.12 162 LEU A N 1
ATOM 1266 C CA . LEU A 1 162 ? -7.872 3.890 -7.522 1.00 97.12 162 LEU A CA 1
ATOM 1267 C C . LEU A 1 162 ? -8.214 5.382 -7.538 1.00 97.12 162 LEU A C 1
ATOM 1269 O O . LEU A 1 162 ? -9.027 5.843 -6.740 1.00 97.12 162 LEU A O 1
ATOM 1273 N N . PHE A 1 163 ? -7.597 6.149 -8.438 1.00 96.19 163 PHE A N 1
ATOM 1274 C CA . PHE A 1 163 ? -7.751 7.603 -8.458 1.00 96.19 163 PHE A CA 1
ATOM 1275 C C . PHE A 1 163 ? -9.122 8.050 -8.973 1.00 96.19 163 PHE A C 1
ATOM 1277 O O . PHE A 1 163 ? -9.603 9.102 -8.552 1.00 96.19 163 PHE A O 1
ATOM 1284 N N . VAL A 1 164 ? -9.784 7.242 -9.807 1.00 96.19 164 VAL A N 1
ATOM 1285 C CA . VAL A 1 164 ? -11.203 7.419 -10.140 1.00 96.19 164 VAL A CA 1
ATOM 1286 C C . VAL A 1 164 ? -12.058 7.272 -8.888 1.00 96.19 164 VAL A C 1
ATOM 1288 O O . VAL A 1 164 ? -12.816 8.185 -8.573 1.00 96.19 164 VAL A O 1
ATOM 1291 N N . SER A 1 165 ? -11.908 6.164 -8.151 1.00 95.19 165 SER A N 1
ATOM 1292 C CA . SER A 1 165 ? -12.689 5.917 -6.931 1.00 95.19 165 SER A CA 1
ATOM 1293 C C . SER A 1 165 ? -12.497 7.039 -5.909 1.00 95.19 165 SER A C 1
ATOM 1295 O O . SER A 1 165 ? -13.476 7.629 -5.449 1.00 95.19 165 SER A O 1
ATOM 1297 N N . LEU A 1 166 ? -11.242 7.415 -5.637 1.00 93.31 166 LEU A N 1
ATOM 1298 C CA . LEU A 1 166 ? -10.908 8.484 -4.693 1.00 93.31 166 LEU A CA 1
ATOM 1299 C C . LEU A 1 166 ? -11.460 9.842 -5.128 1.00 93.31 166 LEU A C 1
ATOM 1301 O O . LEU A 1 166 ? -12.127 10.519 -4.346 1.00 93.31 166 LEU A O 1
ATOM 1305 N N . GLY A 1 167 ? -11.210 10.237 -6.378 1.00 92.44 167 GLY A N 1
ATOM 1306 C CA . GLY A 1 167 ? -11.661 11.523 -6.909 1.00 92.44 167 GLY A CA 1
ATOM 1307 C C . GLY A 1 167 ? -13.184 11.649 -6.958 1.00 92.44 167 GLY A C 1
ATOM 1308 O O . GLY A 1 167 ? -13.718 12.747 -6.794 1.00 92.44 167 GLY A O 1
ATOM 1309 N N . SER A 1 168 ? -13.889 10.533 -7.168 1.00 91.94 168 SER A N 1
ATOM 1310 C CA . SER A 1 168 ? -15.353 10.477 -7.167 1.00 91.94 168 SER A CA 1
ATOM 1311 C C . SER A 1 168 ? -15.956 10.419 -5.766 1.00 91.94 168 SER A C 1
ATOM 1313 O O . SER A 1 168 ? -17.080 10.869 -5.589 1.00 91.94 168 SER A O 1
ATOM 1315 N N . ARG A 1 169 ? -15.250 9.865 -4.774 1.00 89.81 169 ARG A N 1
ATOM 1316 C CA . ARG A 1 169 ? -15.744 9.760 -3.391 1.00 89.81 169 ARG A CA 1
ATOM 1317 C C . ARG A 1 169 ? -15.615 11.070 -2.613 1.00 89.81 169 ARG A C 1
ATOM 1319 O O . ARG A 1 169 ? -16.411 11.318 -1.711 1.00 89.81 169 ARG A O 1
ATOM 1326 N N . VAL A 1 170 ? -14.609 11.882 -2.931 1.00 85.19 170 VAL A N 1
ATOM 1327 C CA . VAL A 1 170 ? -14.316 13.129 -2.217 1.00 85.19 170 VAL A CA 1
ATOM 1328 C C . VAL A 1 170 ? -15.161 14.286 -2.774 1.00 85.19 170 VAL A C 1
ATOM 1330 O O . VAL A 1 170 ? -14.962 14.763 -3.897 1.00 85.19 170 VAL A O 1
ATOM 1333 N N . GLU A 1 171 ? -16.098 14.781 -1.964 1.00 79.25 171 GLU A N 1
ATOM 1334 C CA . GLU A 1 171 ? -17.095 15.785 -2.356 1.00 79.25 171 GLU A CA 1
ATOM 1335 C C . GLU A 1 171 ? -17.154 16.983 -1.390 1.00 79.25 171 GLU A C 1
ATOM 1337 O O . GLU A 1 171 ? -16.668 16.943 -0.262 1.00 79.25 171 GLU A O 1
ATOM 1342 N N . GLY A 1 172 ? -17.778 18.077 -1.838 1.00 77.62 172 GLY A N 1
ATOM 1343 C CA . GLY A 1 172 ? -18.084 19.233 -0.993 1.00 77.62 172 GLY A CA 1
ATOM 1344 C C . GLY A 1 172 ? -16.881 20.104 -0.608 1.00 77.62 172 GLY A C 1
ATOM 1345 O O . GLY A 1 172 ? -15.863 20.163 -1.298 1.00 77.62 172 GLY A O 1
ATOM 1346 N N . ASN A 1 173 ? -17.025 20.830 0.505 1.00 71.25 173 ASN A N 1
ATOM 1347 C CA . ASN A 1 173 ? -16.103 21.898 0.913 1.00 71.25 173 ASN A CA 1
ATOM 1348 C C . ASN A 1 173 ? -14.709 21.402 1.339 1.00 71.25 173 ASN A C 1
ATOM 1350 O O . ASN A 1 173 ? -13.764 22.192 1.350 1.00 71.25 173 ASN A O 1
ATOM 1354 N N . SER A 1 174 ? -14.553 20.121 1.690 1.00 81.94 174 SER A N 1
ATOM 1355 C CA . SER A 1 174 ? -13.260 19.547 2.084 1.00 81.94 174 SER A CA 1
ATOM 1356 C C . SER A 1 174 ? -12.449 19.007 0.903 1.00 81.94 174 SER A C 1
ATOM 1358 O O . SER A 1 174 ? -11.243 18.789 1.051 1.00 81.94 174 SER A O 1
ATOM 1360 N N . ARG A 1 175 ? -13.056 18.893 -0.291 1.00 87.12 175 ARG A N 1
ATOM 1361 C CA . ARG A 1 175 ? -12.442 18.268 -1.472 1.00 87.12 175 ARG A CA 1
ATOM 1362 C C . ARG A 1 175 ? -11.058 18.800 -1.799 1.00 87.12 175 ARG A C 1
ATOM 1364 O O . ARG A 1 175 ? -10.132 18.025 -2.017 1.00 87.12 175 ARG A O 1
ATOM 1371 N N . GLY A 1 176 ? -10.892 20.121 -1.809 1.00 86.94 176 GLY A N 1
ATOM 1372 C CA . GLY A 1 176 ? -9.608 20.713 -2.173 1.00 86.94 176 GLY A CA 1
ATOM 1373 C C . GLY A 1 176 ? -8.484 20.383 -1.195 1.00 86.94 176 GLY A C 1
ATOM 1374 O O . GLY A 1 176 ? -7.353 20.161 -1.625 1.00 86.94 176 GLY A O 1
ATOM 1375 N N . ARG A 1 177 ? -8.789 20.294 0.103 1.00 88.81 177 ARG A N 1
ATOM 1376 C CA . ARG A 1 177 ? -7.807 19.934 1.131 1.00 88.81 177 ARG A CA 1
ATOM 1377 C C . ARG A 1 177 ? -7.461 18.449 1.049 1.00 88.81 177 ARG A C 1
ATOM 1379 O O . ARG A 1 177 ? -6.290 18.107 0.933 1.00 88.81 177 ARG A O 1
ATOM 1386 N N . GLU A 1 178 ? -8.477 17.593 1.040 1.00 88.00 178 GLU A N 1
ATOM 1387 C CA . GLU A 1 178 ? -8.328 16.134 1.060 1.00 88.00 178 GLU A CA 1
ATOM 1388 C C . GLU A 1 178 ? -7.570 15.600 -0.161 1.00 88.00 178 GLU A C 1
ATOM 1390 O O . GLU A 1 178 ? -6.632 14.811 -0.016 1.00 88.00 178 GLU A O 1
ATOM 1395 N N . LEU A 1 179 ? -7.913 16.078 -1.362 1.00 90.75 179 LEU A N 1
ATOM 1396 C CA . LEU A 1 179 ? -7.203 15.687 -2.581 1.00 90.75 179 LEU A CA 1
ATOM 1397 C C . LEU A 1 179 ? -5.762 16.207 -2.586 1.00 90.75 179 LEU A C 1
ATOM 1399 O O . LEU A 1 179 ? -4.857 15.495 -3.017 1.00 90.75 179 LEU A O 1
ATOM 1403 N N . SER A 1 180 ? -5.523 17.425 -2.089 1.00 90.88 180 SER A N 1
ATOM 1404 C CA . SER A 1 180 ? -4.169 17.991 -2.019 1.00 90.88 180 SER A CA 1
ATOM 1405 C C . SER A 1 180 ? -3.262 17.200 -1.078 1.00 90.88 180 SER A C 1
ATOM 1407 O O . SER A 1 180 ? -2.093 16.988 -1.397 1.00 90.88 180 SER A O 1
ATOM 1409 N N . GLU A 1 181 ? -3.789 16.722 0.049 1.00 89.62 181 GLU A N 1
ATOM 1410 C CA . GLU A 1 181 ? -3.047 15.870 0.981 1.00 89.62 181 GLU A CA 1
ATOM 1411 C C . GLU A 1 181 ? -2.711 14.504 0.370 1.00 89.62 181 GLU A C 1
ATOM 1413 O O . GLU A 1 181 ? -1.554 14.087 0.430 1.00 89.62 181 GLU A O 1
ATOM 1418 N N . ILE A 1 182 ? -3.670 13.849 -0.297 1.00 90.88 182 ILE A N 1
ATOM 1419 C CA . ILE A 1 182 ? -3.420 12.602 -1.044 1.00 90.88 182 ILE A CA 1
ATOM 1420 C C . ILE A 1 182 ? -2.332 12.802 -2.102 1.00 90.88 182 ILE A C 1
ATOM 1422 O O . ILE A 1 182 ? -1.393 12.008 -2.191 1.00 90.88 182 ILE A O 1
ATOM 1426 N N . ILE A 1 183 ? -2.429 13.877 -2.889 1.00 92.31 183 ILE A N 1
ATOM 1427 C CA . ILE A 1 183 ? -1.437 14.203 -3.920 1.00 92.31 183 ILE A CA 1
ATOM 1428 C C . ILE A 1 183 ? -0.069 14.447 -3.281 1.00 92.31 183 ILE A C 1
ATOM 1430 O O . ILE A 1 183 ? 0.938 14.017 -3.839 1.00 92.31 183 ILE A O 1
ATOM 1434 N N . SER A 1 184 ? -0.015 15.122 -2.132 1.00 91.56 184 SER A N 1
ATOM 1435 C CA . SER A 1 184 ? 1.227 15.390 -1.404 1.00 91.56 184 SER A CA 1
ATOM 1436 C C . SER A 1 184 ? 1.896 14.098 -0.930 1.00 91.56 184 SER A C 1
ATOM 1438 O O . SER A 1 184 ? 3.073 13.881 -1.222 1.00 91.56 184 SER A O 1
ATOM 1440 N N . LEU A 1 185 ? 1.138 13.195 -0.293 1.00 90.44 185 LEU A N 1
ATOM 1441 C CA . LEU A 1 185 ? 1.638 11.885 0.136 1.00 90.44 185 LEU A CA 1
ATOM 1442 C C . LEU A 1 185 ? 2.138 11.066 -1.057 1.00 90.44 185 LEU A C 1
ATOM 1444 O O . LEU A 1 185 ? 3.249 10.539 -1.021 1.00 90.44 185 LEU A O 1
ATOM 1448 N N . PHE A 1 186 ? 1.363 11.013 -2.143 1.00 89.69 186 PHE A N 1
ATOM 1449 C CA . PHE A 1 186 ? 1.770 10.295 -3.348 1.00 89.69 186 PHE A CA 1
ATOM 1450 C C . PHE A 1 186 ? 3.017 10.900 -4.000 1.00 89.69 186 PHE A C 1
ATOM 1452 O O . PHE A 1 186 ? 3.926 10.177 -4.399 1.00 89.69 186 PHE A O 1
ATOM 1459 N N . SER A 1 187 ? 3.105 12.230 -4.056 1.00 89.88 187 SER A N 1
ATOM 1460 C CA . SER A 1 187 ? 4.279 12.933 -4.580 1.00 89.88 187 SER A CA 1
ATOM 1461 C C . SER A 1 187 ? 5.526 12.646 -3.752 1.00 89.88 187 SER A C 1
ATOM 1463 O O . SER A 1 187 ? 6.595 12.441 -4.323 1.00 89.88 187 SER A O 1
ATOM 1465 N N . ALA A 1 188 ? 5.399 12.601 -2.424 1.00 87.75 188 ALA A N 1
ATOM 1466 C CA . ALA A 1 188 ? 6.494 12.234 -1.536 1.00 87.75 188 ALA A CA 1
ATOM 1467 C C . ALA A 1 188 ? 6.961 10.790 -1.789 1.00 87.75 188 ALA A C 1
ATOM 1469 O O . ALA A 1 188 ? 8.157 10.568 -1.942 1.00 87.75 188 ALA A O 1
ATOM 1470 N N . MET A 1 189 ? 6.039 9.830 -1.941 1.00 86.88 189 MET A N 1
ATOM 1471 C CA . MET A 1 189 ? 6.387 8.439 -2.278 1.00 86.88 189 MET A CA 1
ATOM 1472 C C . MET A 1 189 ? 7.114 8.336 -3.624 1.00 86.88 189 MET A C 1
ATOM 1474 O O . MET A 1 189 ? 8.196 7.756 -3.713 1.00 86.88 189 MET A O 1
ATOM 1478 N N . TYR A 1 190 ? 6.551 8.956 -4.663 1.00 83.25 190 TYR A N 1
ATOM 1479 C CA . TYR A 1 190 ? 7.092 8.916 -6.022 1.00 83.25 190 TYR A CA 1
ATOM 1480 C C . TYR A 1 190 ? 8.491 9.547 -6.118 1.00 83.25 190 TYR A C 1
ATOM 1482 O O . TYR A 1 190 ? 9.389 9.017 -6.780 1.00 83.25 190 TYR A O 1
ATOM 1490 N N . ASN A 1 191 ? 8.693 10.683 -5.444 1.00 80.25 191 ASN A N 1
ATOM 1491 C CA . ASN A 1 191 ? 9.965 11.401 -5.456 1.00 80.25 191 ASN A CA 1
ATOM 1492 C C . ASN A 1 191 ? 11.011 10.750 -4.551 1.00 80.25 191 ASN A C 1
ATOM 1494 O O . ASN A 1 191 ? 12.185 10.728 -4.923 1.00 80.25 191 ASN A O 1
ATOM 1498 N N . GLY A 1 192 ? 10.606 10.189 -3.410 1.00 67.31 192 GLY A N 1
ATOM 1499 C CA . GLY A 1 192 ? 11.521 9.503 -2.506 1.00 67.31 192 GLY A CA 1
ATOM 1500 C C . GLY A 1 192 ? 12.144 8.252 -3.123 1.00 67.31 192 GLY A C 1
ATOM 1501 O O . GLY A 1 192 ? 13.331 8.001 -2.923 1.00 67.31 192 GLY A O 1
ATOM 1502 N N . GLY A 1 193 ? 11.402 7.541 -3.979 1.00 57.22 193 GLY A N 1
ATOM 1503 C CA . GLY A 1 193 ? 11.945 6.444 -4.790 1.00 57.22 193 GLY A CA 1
ATOM 1504 C C . GLY A 1 193 ? 12.821 6.887 -5.972 1.00 57.22 193 GLY A C 1
ATOM 1505 O O . GLY A 1 193 ? 13.596 6.090 -6.494 1.00 57.22 193 GLY A O 1
ATOM 1506 N N . SER A 1 194 ? 12.725 8.151 -6.403 1.00 53.31 194 SER A N 1
ATOM 1507 C CA . SER A 1 194 ? 13.346 8.631 -7.651 1.00 53.31 194 SER A CA 1
ATOM 1508 C C . SER A 1 194 ? 14.573 9.531 -7.458 1.00 53.31 194 SER A C 1
ATOM 1510 O O . SER A 1 194 ? 15.423 9.565 -8.344 1.00 53.31 194 SER A O 1
ATOM 1512 N N . ASN A 1 195 ? 14.684 10.251 -6.334 1.00 49.34 195 ASN A N 1
ATOM 1513 C CA . ASN A 1 195 ? 15.630 11.371 -6.184 1.00 49.34 195 ASN A CA 1
ATOM 1514 C C . ASN A 1 195 ? 16.689 11.197 -5.079 1.00 49.34 195 ASN A C 1
ATOM 1516 O O . ASN A 1 195 ? 17.327 12.178 -4.702 1.00 49.34 195 ASN A O 1
ATOM 1520 N N . GLY A 1 196 ? 16.902 9.983 -4.558 1.00 52.03 196 GLY A N 1
ATOM 1521 C CA . GLY A 1 196 ? 17.941 9.737 -3.548 1.00 52.03 196 GLY A CA 1
ATOM 1522 C C . GLY A 1 196 ? 17.705 10.533 -2.259 1.00 52.03 196 GLY A C 1
ATOM 1523 O O . GLY A 1 196 ? 18.559 11.315 -1.841 1.00 52.03 196 GLY A O 1
ATOM 1524 N N . GLU A 1 197 ? 16.517 10.380 -1.664 1.00 54.50 197 GLU A N 1
ATOM 1525 C CA . GLU A 1 197 ? 16.143 11.068 -0.424 1.00 54.50 197 GLU A CA 1
ATOM 1526 C C . GLU A 1 197 ? 17.173 10.880 0.704 1.00 54.50 197 GLU A C 1
ATOM 1528 O O . GLU A 1 197 ? 17.805 9.834 0.843 1.00 54.50 197 GLU A O 1
ATOM 1533 N N . ARG A 1 198 ? 17.300 11.908 1.559 1.00 53.50 198 ARG A N 1
ATOM 1534 C CA . ARG A 1 198 ? 18.191 11.898 2.736 1.00 53.50 198 ARG A CA 1
ATOM 1535 C C . ARG A 1 198 ? 17.782 10.873 3.802 1.00 53.50 198 ARG A C 1
ATOM 1537 O O . ARG A 1 198 ? 18.601 10.563 4.660 1.00 53.50 198 ARG A O 1
ATOM 1544 N N . ASP A 1 199 ? 16.543 10.385 3.759 1.00 65.44 199 ASP A N 1
ATOM 1545 C CA . ASP A 1 199 ? 16.023 9.374 4.678 1.00 65.44 199 ASP A CA 1
ATOM 1546 C C . ASP A 1 199 ? 15.325 8.241 3.897 1.00 65.44 199 ASP A C 1
ATOM 1548 O O . ASP A 1 199 ? 14.138 8.356 3.580 1.00 65.44 199 ASP A O 1
ATOM 1552 N N . PRO A 1 200 ? 16.032 7.137 3.588 1.00 61.16 200 PRO A N 1
ATOM 1553 C CA . PRO A 1 200 ? 15.475 6.010 2.836 1.00 61.16 200 PRO A CA 1
ATOM 1554 C C . PRO A 1 200 ? 14.372 5.259 3.595 1.00 61.16 200 PRO A C 1
ATOM 1556 O O . PRO A 1 200 ? 13.727 4.384 3.027 1.00 61.16 200 PRO A O 1
ATOM 1559 N N . PHE A 1 201 ? 14.149 5.570 4.873 1.00 67.25 201 PHE A N 1
ATOM 1560 C CA . PHE A 1 201 ? 13.125 4.925 5.687 1.00 67.25 201 PHE A CA 1
ATOM 1561 C C . PHE A 1 201 ? 11.770 5.614 5.560 1.00 67.25 201 PHE A C 1
ATOM 1563 O O . PHE A 1 201 ? 10.726 4.973 5.675 1.00 67.25 201 PHE A O 1
ATOM 1570 N N . ARG A 1 202 ? 11.760 6.907 5.222 1.00 72.62 202 ARG A N 1
ATOM 1571 C CA . ARG A 1 202 ? 10.521 7.668 5.046 1.00 72.62 202 ARG A CA 1
ATOM 1572 C C . ARG A 1 202 ? 9.655 7.105 3.918 1.00 72.62 202 ARG A C 1
ATOM 1574 O O . ARG A 1 202 ? 8.438 7.020 4.073 1.00 72.62 202 ARG A O 1
ATOM 1581 N N . THR A 1 203 ? 10.267 6.657 2.825 1.00 72.44 203 THR A N 1
ATOM 1582 C CA . THR A 1 203 ? 9.570 6.062 1.672 1.00 72.44 203 THR A CA 1
ATOM 1583 C C . THR A 1 203 ? 8.803 4.790 2.018 1.00 72.44 203 THR A C 1
ATOM 1585 O O . THR A 1 203 ? 7.767 4.540 1.412 1.00 72.44 203 THR A O 1
ATOM 1588 N N . LYS A 1 204 ? 9.248 4.026 3.024 1.00 77.44 204 LYS A N 1
ATOM 1589 C CA . LYS A 1 204 ? 8.574 2.802 3.485 1.00 77.44 204 LYS A CA 1
ATOM 1590 C C . LYS A 1 204 ? 7.397 3.082 4.432 1.00 77.44 204 LYS A C 1
ATOM 1592 O O . LYS A 1 204 ? 6.471 2.281 4.512 1.00 77.44 204 LYS A O 1
ATOM 1597 N N . VAL A 1 205 ? 7.387 4.231 5.114 1.00 85.44 205 VAL A N 1
ATOM 1598 C CA . VAL A 1 205 ? 6.298 4.638 6.029 1.00 85.44 205 VAL A CA 1
ATOM 1599 C C . VAL A 1 205 ? 5.139 5.307 5.282 1.00 85.44 205 VAL A C 1
ATOM 1601 O O . VAL A 1 205 ? 3.973 5.118 5.634 1.00 85.44 205 VAL A O 1
ATOM 1604 N N . LEU A 1 206 ? 5.438 6.082 4.237 1.00 88.44 206 LEU A N 1
ATOM 1605 C CA . LEU A 1 206 ? 4.444 6.870 3.500 1.00 88.44 206 LEU A CA 1
ATOM 1606 C C . LEU A 1 206 ? 3.273 6.052 2.910 1.00 88.44 206 LEU A C 1
ATOM 1608 O O . LEU A 1 206 ? 2.145 6.540 3.007 1.00 88.44 206 LEU A O 1
ATOM 1612 N N . PRO A 1 207 ? 3.459 4.829 2.369 1.00 91.31 207 PRO A N 1
ATOM 1613 C CA . PRO A 1 207 ? 2.340 4.007 1.905 1.00 91.31 207 PRO A CA 1
ATOM 1614 C C . PRO A 1 207 ? 1.328 3.688 3.009 1.00 91.31 207 PRO A C 1
ATOM 1616 O O . PRO 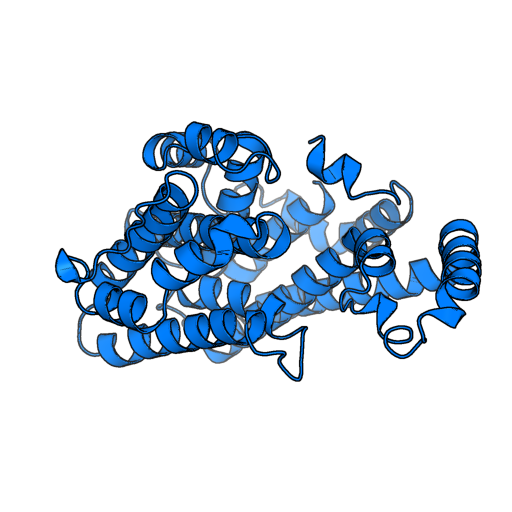A 1 207 ? 0.123 3.702 2.770 1.00 91.31 207 PRO A O 1
ATOM 1619 N N . VAL A 1 208 ? 1.797 3.460 4.239 1.00 92.31 208 VAL A N 1
ATOM 1620 C CA . VAL A 1 208 ? 0.924 3.173 5.388 1.00 92.31 208 VAL A CA 1
ATOM 1621 C C . VAL A 1 208 ? 0.142 4.418 5.799 1.00 92.31 208 VAL A C 1
ATOM 1623 O O . VAL A 1 208 ? -1.058 4.332 6.057 1.00 92.31 208 VAL A O 1
ATOM 1626 N N . LEU A 1 209 ? 0.784 5.590 5.777 1.00 91.00 209 LEU A N 1
ATOM 1627 C CA . LEU A 1 209 ? 0.102 6.868 5.995 1.00 91.00 209 LEU A CA 1
ATOM 1628 C C . LEU A 1 209 ? -0.941 7.150 4.906 1.00 91.00 209 LEU A C 1
ATOM 1630 O O . LEU A 1 209 ? -2.039 7.602 5.222 1.00 91.00 209 LEU A O 1
ATOM 1634 N N . PHE A 1 210 ? -0.633 6.849 3.640 1.00 92.69 210 PHE A N 1
ATOM 1635 C CA . PHE A 1 210 ? -1.580 6.980 2.531 1.00 92.69 210 PHE A CA 1
ATOM 1636 C C . PHE A 1 210 ? -2.812 6.097 2.738 1.00 92.69 210 PHE A C 1
ATOM 1638 O O . PHE A 1 210 ? -3.933 6.591 2.638 1.00 92.69 210 PHE A O 1
ATOM 1645 N N . LEU A 1 211 ? -2.613 4.819 3.082 1.00 92.88 211 LEU A N 1
ATOM 1646 C CA . LEU A 1 211 ? -3.698 3.879 3.380 1.00 92.88 211 LEU A CA 1
ATOM 1647 C C . LEU A 1 211 ? -4.567 4.367 4.541 1.00 92.88 211 LEU A C 1
ATOM 1649 O O . LEU A 1 211 ? -5.792 4.319 4.451 1.00 92.88 211 LEU A O 1
ATOM 1653 N N . GLY A 1 212 ? -3.947 4.907 5.591 1.00 90.69 212 GLY A N 1
ATOM 1654 C CA . GLY A 1 212 ? -4.679 5.564 6.666 1.00 90.69 212 GLY A CA 1
ATOM 1655 C C . GLY A 1 212 ? -5.493 6.757 6.169 1.00 90.69 212 GLY A C 1
ATOM 1656 O O . GLY A 1 212 ? -6.661 6.899 6.517 1.00 90.69 212 GLY A O 1
ATOM 1657 N N . ARG A 1 213 ? -4.929 7.584 5.286 1.00 89.94 213 ARG A N 1
ATOM 1658 C CA . ARG A 1 213 ? -5.599 8.773 4.739 1.00 89.94 213 ARG A CA 1
ATOM 1659 C C . ARG A 1 213 ? -6.791 8.466 3.831 1.00 89.94 213 ARG A C 1
ATOM 1661 O O . ARG A 1 213 ? -7.576 9.373 3.576 1.00 89.94 213 ARG A O 1
ATOM 1668 N N . LEU A 1 214 ? -6.967 7.219 3.385 1.00 89.06 214 LEU A N 1
ATOM 1669 C CA . LEU A 1 214 ? -8.157 6.812 2.632 1.00 89.06 214 LEU A CA 1
ATOM 1670 C C . LEU A 1 214 ? -9.441 6.983 3.452 1.00 89.06 214 LEU A C 1
ATOM 1672 O O . LEU A 1 214 ? -10.502 7.268 2.891 1.00 89.06 214 LEU A O 1
ATOM 1676 N N . ASN A 1 215 ? -9.358 6.862 4.776 1.00 83.50 215 ASN A N 1
ATOM 1677 C CA . ASN A 1 215 ? -10.470 7.207 5.642 1.00 83.50 215 ASN A CA 1
ATOM 1678 C C . ASN A 1 215 ? -10.386 8.681 6.079 1.00 83.50 215 ASN A C 1
ATOM 1680 O O . ASN A 1 215 ? -9.478 9.081 6.801 1.00 83.50 215 ASN A O 1
ATOM 1684 N N . TYR A 1 216 ? -11.372 9.488 5.690 1.00 67.56 216 TYR A N 1
ATOM 1685 C CA . TYR A 1 216 ? -11.442 10.908 6.055 1.00 67.56 216 TYR A CA 1
ATOM 1686 C C . TYR A 1 216 ? -12.247 11.176 7.333 1.00 67.56 216 TYR A C 1
ATOM 1688 O O . TYR A 1 216 ? -12.272 12.301 7.824 1.00 67.56 216 TYR A O 1
ATOM 1696 N N . SER A 1 217 ? -12.892 10.160 7.910 1.00 63.78 217 SER A N 1
ATOM 1697 C CA . SER A 1 217 ? -13.815 10.308 9.044 1.00 63.78 217 SER A CA 1
ATOM 1698 C C . SER A 1 217 ? -13.164 10.113 10.418 1.00 63.78 217 SER A C 1
ATOM 1700 O O . SER A 1 217 ? -13.820 9.685 11.370 1.00 63.78 217 SER A O 1
ATOM 1702 N N . PHE A 1 218 ? -11.871 10.416 10.560 1.00 67.19 218 PHE A N 1
ATOM 1703 C CA . PHE A 1 218 ? -11.198 10.282 11.850 1.00 67.19 218 PHE A CA 1
ATOM 1704 C C . PHE A 1 218 ? -11.740 11.275 12.877 1.00 67.19 218 PHE A C 1
ATOM 1706 O O . PHE A 1 218 ? -11.665 12.487 12.689 1.00 67.19 218 PHE A O 1
ATOM 1713 N N . ARG A 1 219 ? -12.212 10.753 14.016 1.00 65.50 219 ARG A N 1
ATOM 1714 C CA . ARG A 1 219 ? -12.588 11.578 15.176 1.00 65.50 219 ARG A CA 1
ATOM 1715 C C . ARG A 1 219 ? -11.380 12.295 15.781 1.00 65.50 219 ARG A C 1
ATOM 1717 O O . ARG A 1 219 ? -11.518 13.418 16.252 1.00 65.50 219 ARG A O 1
ATOM 1724 N N . ASN A 1 220 ? -10.207 11.656 15.754 1.00 79.69 220 ASN A N 1
ATOM 1725 C CA . ASN A 1 220 ? -8.953 12.219 16.244 1.00 79.69 220 ASN A CA 1
ATOM 1726 C C . ASN A 1 220 ? -7.833 12.014 15.219 1.00 79.69 220 ASN A C 1
ATOM 1728 O O . ASN A 1 220 ? -7.137 11.000 15.216 1.00 79.69 220 ASN A O 1
ATOM 1732 N N . TYR A 1 221 ? -7.696 12.988 14.322 1.00 81.56 221 TYR A N 1
ATOM 1733 C CA . TYR A 1 221 ? -6.761 12.905 13.207 1.00 81.56 221 TYR A CA 1
ATOM 1734 C C . TYR A 1 221 ? -5.299 12.739 13.659 1.00 81.56 221 TYR A C 1
ATOM 1736 O O . TYR A 1 221 ? -4.597 11.883 13.132 1.00 81.56 221 TYR A O 1
ATOM 1744 N N . VAL A 1 222 ? -4.868 13.493 14.675 1.00 86.56 222 VAL A N 1
ATOM 1745 C CA . VAL A 1 222 ? -3.471 13.498 15.146 1.00 86.56 222 VAL A CA 1
ATOM 1746 C C . VAL A 1 222 ? -3.063 12.140 15.712 1.00 86.56 222 VAL A C 1
ATOM 1748 O O . VAL A 1 222 ? -1.998 11.630 15.375 1.00 86.56 222 VAL A O 1
ATOM 1751 N N . LEU A 1 223 ? -3.911 11.528 16.546 1.00 88.75 223 LEU A N 1
ATOM 1752 C CA . LEU A 1 223 ? -3.595 10.219 17.124 1.00 88.75 223 LEU A CA 1
ATOM 1753 C C . LEU A 1 223 ? -3.636 9.100 16.078 1.00 88.75 223 LEU A C 1
ATOM 1755 O O . LEU A 1 223 ? -2.818 8.186 16.132 1.00 88.75 223 LEU A O 1
ATOM 1759 N N . MET A 1 224 ? -4.553 9.175 15.108 1.00 89.69 224 MET A N 1
ATOM 1760 C CA . MET A 1 224 ? -4.583 8.212 14.004 1.00 89.69 224 MET A CA 1
ATOM 1761 C C . MET A 1 224 ? -3.347 8.336 13.111 1.00 89.69 224 MET A C 1
ATOM 1763 O O . MET A 1 224 ? -2.798 7.318 12.697 1.00 89.69 224 MET A O 1
ATOM 1767 N N . GLU A 1 225 ? -2.880 9.555 12.836 1.00 89.62 225 GLU A N 1
ATOM 1768 C CA . GLU A 1 225 ? -1.646 9.781 12.080 1.00 89.62 225 GLU A CA 1
ATOM 1769 C C . GLU A 1 225 ? -0.418 9.221 12.814 1.00 89.62 225 GLU A C 1
ATOM 1771 O O . GLU A 1 225 ? 0.382 8.514 12.197 1.00 89.62 225 GLU A O 1
ATOM 1776 N N . ASP A 1 226 ? -0.295 9.453 14.128 1.00 91.81 226 ASP A N 1
ATOM 1777 C CA . ASP A 1 226 ? 0.773 8.839 14.928 1.00 91.81 226 ASP A CA 1
ATOM 1778 C C . ASP A 1 226 ? 0.687 7.308 14.894 1.00 91.81 226 ASP A C 1
ATOM 1780 O O . ASP A 1 226 ? 1.685 6.646 14.612 1.00 91.81 226 ASP A O 1
ATOM 1784 N N . PHE A 1 227 ? -0.508 6.733 15.058 1.00 93.44 227 PHE A N 1
ATOM 1785 C CA . PHE A 1 227 ? -0.699 5.290 14.935 1.00 93.44 227 PHE A CA 1
ATOM 1786 C C . PHE A 1 227 ? -0.207 4.744 13.585 1.00 93.44 227 PHE A C 1
ATOM 1788 O O . PHE A 1 227 ? 0.613 3.823 13.568 1.00 93.44 227 PHE A O 1
ATOM 1795 N N . TYR A 1 228 ? -0.641 5.309 12.454 1.00 92.25 228 TYR A N 1
ATOM 1796 C CA . TYR A 1 228 ? -0.184 4.844 11.139 1.00 92.25 228 TYR A CA 1
ATOM 1797 C C . TYR A 1 228 ? 1.321 5.065 10.929 1.00 92.25 228 TYR A C 1
ATOM 1799 O O . TYR A 1 228 ? 1.968 4.258 10.262 1.00 92.25 228 TYR A O 1
ATOM 1807 N N . CYS A 1 229 ? 1.908 6.099 11.537 1.00 92.06 229 CYS A N 1
ATOM 1808 C CA . CYS A 1 229 ? 3.354 6.307 11.541 1.00 92.06 229 CYS A CA 1
ATOM 1809 C C . CYS A 1 229 ? 4.087 5.189 12.302 1.00 92.06 229 CYS A C 1
ATOM 1811 O O . CYS A 1 229 ? 5.046 4.615 11.778 1.00 92.06 229 CYS A O 1
ATOM 1813 N N . GLN A 1 230 ? 3.629 4.827 13.506 1.00 93.50 230 GLN A N 1
ATOM 1814 C CA . GLN A 1 230 ? 4.213 3.718 14.272 1.00 93.50 230 GLN A CA 1
ATOM 1815 C C . GLN A 1 230 ? 4.018 2.372 13.562 1.00 93.50 230 GLN A C 1
ATOM 1817 O O . GLN A 1 230 ? 4.952 1.572 13.491 1.00 93.50 230 GLN A O 1
ATOM 1822 N N . LEU A 1 231 ? 2.845 2.142 12.965 1.00 92.00 231 LEU A N 1
ATOM 1823 C CA . LEU A 1 231 ? 2.581 0.949 12.162 1.00 92.00 231 LEU A CA 1
ATOM 1824 C C . LEU A 1 231 ? 3.518 0.870 10.949 1.00 92.00 231 LEU A C 1
ATOM 1826 O O . LEU A 1 231 ? 4.087 -0.187 10.685 1.00 92.00 231 LEU A O 1
ATOM 1830 N N . GLY A 1 232 ? 3.733 1.986 10.247 1.00 90.00 232 GLY A N 1
ATOM 1831 C CA . GLY A 1 232 ? 4.678 2.065 9.134 1.00 90.00 232 GLY A CA 1
ATOM 1832 C C . GLY A 1 232 ? 6.107 1.733 9.555 1.00 90.00 232 GLY A C 1
ATOM 1833 O O . GLY A 1 232 ? 6.766 0.935 8.892 1.00 90.00 232 GLY A O 1
ATOM 1834 N N . LYS A 1 233 ? 6.565 2.255 10.699 1.00 90.44 233 LYS A N 1
ATOM 1835 C CA . LYS A 1 233 ? 7.879 1.904 11.267 1.00 90.44 233 LYS A CA 1
ATOM 1836 C C . LYS A 1 233 ? 7.981 0.418 11.597 1.00 90.44 233 LYS A C 1
ATOM 1838 O O . LYS A 1 233 ? 9.000 -0.198 11.300 1.00 90.44 233 LYS A O 1
ATOM 1843 N N . PHE A 1 234 ? 6.949 -0.165 12.205 1.00 90.25 234 PHE A N 1
ATOM 1844 C CA . PHE A 1 234 ? 6.925 -1.599 12.486 1.00 90.25 234 PHE A CA 1
ATOM 1845 C C . PHE A 1 234 ? 7.028 -2.425 11.199 1.00 90.25 234 PHE A C 1
ATOM 1847 O O . PHE A 1 234 ? 7.904 -3.283 11.113 1.00 90.25 234 PHE A O 1
ATOM 1854 N N . ILE A 1 235 ? 6.189 -2.143 10.197 1.00 88.94 235 ILE A N 1
ATOM 1855 C CA . ILE A 1 235 ? 6.184 -2.863 8.914 1.00 88.94 235 ILE A CA 1
ATOM 1856 C C . ILE A 1 235 ? 7.546 -2.744 8.229 1.00 88.94 235 ILE A C 1
ATOM 1858 O O . ILE A 1 235 ? 8.093 -3.747 7.783 1.00 88.94 235 ILE A O 1
ATOM 1862 N N . GLN A 1 236 ? 8.128 -1.547 8.211 1.00 87.50 236 GLN A N 1
ATOM 1863 C CA . GLN A 1 236 ? 9.457 -1.302 7.664 1.00 87.50 236 GLN A CA 1
ATOM 1864 C C . GLN A 1 236 ? 10.542 -2.119 8.375 1.00 87.50 236 GLN A C 1
ATOM 1866 O O . GLN A 1 236 ? 11.357 -2.763 7.723 1.00 87.50 236 GLN A O 1
ATOM 1871 N N . LEU A 1 237 ? 10.579 -2.093 9.710 1.00 87.12 237 LEU A N 1
ATOM 1872 C CA . LEU A 1 237 ? 11.564 -2.849 10.484 1.00 87.12 237 LEU A CA 1
ATOM 1873 C C . LEU A 1 237 ? 11.359 -4.356 10.334 1.00 87.12 237 LEU A C 1
ATOM 1875 O O . LEU A 1 237 ? 12.318 -5.120 10.372 1.00 87.12 237 LEU A O 1
ATOM 1879 N N . TYR A 1 238 ? 10.118 -4.802 10.179 1.00 84.19 238 TYR A N 1
ATOM 1880 C CA . TYR A 1 238 ? 9.831 -6.196 9.891 1.00 84.19 238 TYR A CA 1
ATOM 1881 C C . TYR A 1 238 ? 10.354 -6.582 8.498 1.00 84.19 238 TYR A C 1
ATOM 1883 O O . TYR A 1 238 ? 11.100 -7.550 8.391 1.00 84.19 238 TYR A O 1
ATOM 1891 N N . ASP A 1 239 ? 10.067 -5.785 7.467 1.00 83.00 239 ASP A N 1
ATOM 1892 C CA . ASP A 1 239 ? 10.563 -5.957 6.093 1.00 83.00 239 ASP A CA 1
ATOM 1893 C C . ASP A 1 239 ? 12.100 -5.971 6.023 1.00 83.00 239 ASP A C 1
ATOM 1895 O O . ASP A 1 239 ? 12.685 -6.938 5.538 1.00 83.00 239 ASP A O 1
ATOM 1899 N N . ASP A 1 240 ? 12.769 -4.983 6.628 1.00 83.38 240 ASP A N 1
ATOM 1900 C CA . ASP A 1 240 ? 14.235 -4.910 6.703 1.00 83.38 240 ASP A CA 1
ATOM 1901 C C . ASP A 1 240 ? 14.835 -6.135 7.410 1.00 83.38 240 ASP A C 1
ATOM 1903 O O . ASP A 1 240 ? 15.932 -6.594 7.079 1.00 83.38 240 ASP A O 1
ATOM 1907 N N . TRP A 1 241 ? 14.139 -6.697 8.401 1.00 83.25 241 TRP A N 1
ATOM 1908 C CA . TRP A 1 241 ? 14.600 -7.922 9.039 1.00 83.25 241 TRP A CA 1
ATOM 1909 C C . TRP A 1 241 ? 14.488 -9.120 8.089 1.00 83.25 241 TRP A C 1
ATOM 1911 O O . TRP A 1 241 ? 15.434 -9.909 8.004 1.00 83.25 241 TRP A O 1
ATOM 1921 N N . LEU A 1 242 ? 13.376 -9.253 7.359 1.00 76.25 242 LEU A N 1
ATOM 1922 C CA . LEU A 1 242 ? 13.183 -10.348 6.406 1.00 76.25 242 LEU A CA 1
ATOM 1923 C C . LEU A 1 242 ? 14.145 -10.263 5.216 1.00 76.25 242 LEU A C 1
ATOM 1925 O O . LEU A 1 242 ? 14.647 -11.290 4.761 1.00 76.25 242 LEU A O 1
ATOM 1929 N N . ASP A 1 243 ? 14.438 -9.052 4.748 1.00 75.44 243 ASP A N 1
ATOM 1930 C CA . ASP A 1 243 ? 15.236 -8.815 3.545 1.00 75.44 243 ASP A CA 1
ATOM 1931 C C . ASP A 1 243 ? 16.730 -8.612 3.822 1.00 75.44 243 ASP A C 1
ATOM 1933 O O . ASP A 1 243 ? 17.521 -8.472 2.890 1.00 75.44 243 ASP A O 1
ATOM 1937 N N . MET A 1 244 ? 17.154 -8.699 5.084 1.00 76.00 244 MET A N 1
ATOM 1938 C CA . MET A 1 244 ? 18.522 -8.407 5.517 1.00 76.00 244 MET A CA 1
ATOM 1939 C C . MET A 1 244 ? 19.609 -9.099 4.680 1.00 76.00 244 MET A C 1
ATOM 1941 O O . MET A 1 244 ? 20.590 -8.468 4.302 1.00 76.00 244 MET A O 1
ATOM 1945 N N . ALA A 1 245 ? 19.460 -10.390 4.368 1.00 70.12 245 ALA A N 1
ATOM 1946 C CA . ALA A 1 245 ? 20.452 -11.113 3.567 1.00 70.12 245 ALA A CA 1
ATOM 1947 C C . ALA A 1 245 ? 20.517 -10.608 2.120 1.00 70.12 245 ALA A C 1
ATOM 1949 O O . ALA A 1 245 ? 21.597 -10.484 1.544 1.00 70.12 245 ALA A O 1
ATOM 1950 N N . ARG A 1 246 ? 19.364 -10.295 1.532 1.00 70.81 246 ARG A N 1
ATOM 1951 C CA . ARG A 1 246 ? 19.279 -9.798 0.162 1.00 70.81 246 ARG A CA 1
ATOM 1952 C C . ARG A 1 246 ? 19.775 -8.360 0.065 1.00 70.81 246 ARG A C 1
ATOM 1954 O O . ARG A 1 246 ? 20.547 -8.057 -0.839 1.00 70.81 246 ARG A O 1
ATOM 1961 N N . ASP A 1 247 ? 19.383 -7.502 0.998 1.00 76.88 247 ASP A N 1
ATOM 1962 C CA . ASP A 1 247 ? 19.792 -6.099 1.016 1.00 76.88 247 ASP A CA 1
ATOM 1963 C C . ASP A 1 247 ? 21.298 -5.971 1.252 1.00 76.88 247 ASP A C 1
ATOM 1965 O O . ASP A 1 247 ? 21.957 -5.167 0.595 1.00 76.88 247 ASP A O 1
ATOM 1969 N N . ALA A 1 248 ? 21.867 -6.847 2.087 1.00 73.50 248 ALA A N 1
ATOM 1970 C CA . ALA A 1 248 ? 23.309 -7.007 2.250 1.00 73.50 248 ALA A CA 1
ATOM 1971 C C . ALA A 1 248 ? 24.014 -7.335 0.923 1.00 73.50 248 ALA A C 1
ATOM 1973 O O . ALA A 1 248 ? 24.990 -6.679 0.561 1.00 73.50 248 ALA A O 1
ATOM 1974 N N . LEU A 1 249 ? 23.512 -8.329 0.182 1.00 70.19 249 LEU A N 1
ATOM 1975 C CA . LEU A 1 249 ? 24.071 -8.739 -1.113 1.00 70.19 249 LEU A CA 1
ATOM 1976 C C . LEU A 1 249 ? 23.971 -7.627 -2.167 1.00 70.19 249 LEU A C 1
ATOM 1978 O O . LEU A 1 249 ? 24.881 -7.447 -2.977 1.00 70.19 249 LEU A O 1
ATOM 1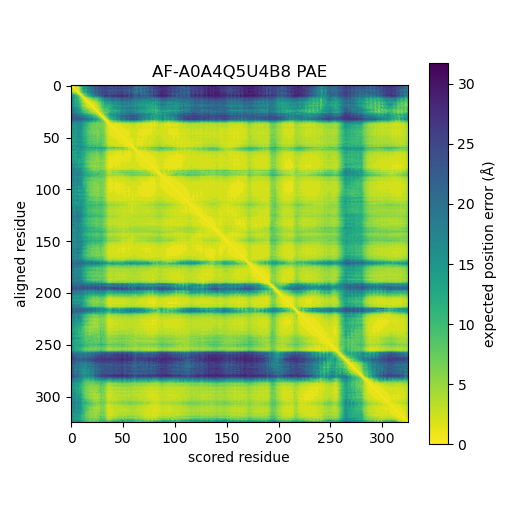982 N N . GLN A 1 250 ? 22.860 -6.890 -2.160 1.00 71.31 250 GLN A N 1
ATOM 1983 C CA . GLN A 1 250 ? 22.551 -5.856 -3.147 1.00 71.31 250 GLN A CA 1
ATOM 1984 C C . GLN A 1 250 ? 23.082 -4.468 -2.763 1.00 71.31 250 GLN A C 1
ATOM 1986 O O . GLN A 1 250 ? 23.004 -3.549 -3.573 1.00 71.31 250 GLN A O 1
ATOM 1991 N N . GLY A 1 251 ? 23.629 -4.303 -1.554 1.00 71.88 251 GLY A N 1
ATOM 1992 C CA . GLY A 1 251 ? 24.053 -3.003 -1.034 1.00 71.88 251 GLY A CA 1
ATOM 1993 C C . GLY A 1 251 ? 22.893 -2.017 -0.867 1.00 71.88 251 GLY A C 1
ATOM 1994 O O . GLY A 1 251 ? 23.092 -0.814 -1.030 1.00 71.88 251 GLY A O 1
ATOM 1995 N N . LYS A 1 252 ? 21.679 -2.514 -0.595 1.00 75.44 252 LYS A N 1
ATOM 1996 C CA . LYS A 1 252 ? 20.495 -1.674 -0.378 1.00 75.44 252 LYS A CA 1
ATOM 1997 C C . LYS A 1 252 ? 20.478 -1.115 1.054 1.00 75.44 252 LYS A C 1
ATOM 1999 O O . LYS A 1 252 ? 20.955 -1.787 1.973 1.00 75.44 252 LYS A O 1
ATOM 2004 N N . PRO A 1 253 ? 19.929 0.096 1.270 1.00 77.50 253 PRO A N 1
ATOM 2005 C CA . PRO A 1 253 ? 19.688 0.610 2.613 1.00 77.50 253 PRO A CA 1
ATOM 2006 C C . PRO A 1 253 ? 18.798 -0.346 3.410 1.00 77.50 253 PRO A C 1
ATOM 2008 O O . PRO A 1 253 ? 17.765 -0.786 2.915 1.00 77.50 253 PRO A O 1
ATOM 2011 N N . ASN A 1 254 ? 19.199 -0.646 4.641 1.00 81.56 254 ASN A N 1
ATOM 2012 C CA . ASN A 1 254 ? 18.468 -1.531 5.540 1.00 81.56 254 ASN A CA 1
ATOM 2013 C C . ASN A 1 254 ? 18.799 -1.145 6.982 1.00 81.56 254 ASN A C 1
ATOM 2015 O O . ASN A 1 254 ? 19.972 -0.985 7.335 1.00 81.56 254 ASN A O 1
ATOM 2019 N N . TYR A 1 255 ? 17.780 -1.006 7.826 1.00 82.75 255 TYR A N 1
ATOM 2020 C CA . TYR A 1 255 ? 17.930 -0.496 9.185 1.00 82.75 255 TYR A CA 1
ATOM 2021 C C . TYR A 1 255 ? 18.943 -1.292 10.017 1.00 82.75 255 TYR A C 1
ATOM 2023 O O . TYR A 1 255 ? 19.763 -0.713 10.730 1.00 82.75 255 TYR A O 1
ATOM 2031 N N . PHE A 1 256 ? 18.951 -2.621 9.895 1.00 80.94 256 PHE A N 1
ATOM 2032 C CA . PHE A 1 256 ? 19.859 -3.479 10.663 1.00 80.94 256 PHE A CA 1
ATOM 2033 C C . PHE A 1 256 ? 21.257 -3.583 10.045 1.00 80.94 256 PHE A C 1
ATOM 2035 O O . PHE A 1 256 ? 22.180 -4.082 10.696 1.00 80.94 256 PHE A O 1
ATOM 2042 N N . LEU A 1 257 ? 21.424 -3.096 8.810 1.00 74.06 257 LEU A N 1
ATOM 2043 C CA . LEU A 1 257 ? 22.699 -3.037 8.098 1.00 74.06 257 LEU A CA 1
ATOM 2044 C C . LEU A 1 257 ? 23.321 -1.631 8.082 1.00 74.06 257 LEU A C 1
ATOM 2046 O O . LEU A 1 257 ? 24.439 -1.477 7.599 1.00 74.06 257 LEU A O 1
ATOM 2050 N N . ASN A 1 258 ? 22.656 -0.609 8.626 1.00 64.06 258 ASN A N 1
ATOM 2051 C CA . ASN A 1 258 ? 23.062 0.801 8.507 1.00 64.06 258 ASN A CA 1
ATOM 2052 C C . ASN A 1 258 ? 24.440 1.167 9.089 1.00 64.06 258 ASN A C 1
ATOM 2054 O O . ASN A 1 258 ? 24.929 2.267 8.857 1.00 64.06 258 ASN A O 1
ATOM 2058 N N . HIS A 1 259 ? 25.104 0.265 9.810 1.00 53.06 259 HIS A N 1
ATOM 2059 C CA . HIS A 1 259 ? 26.504 0.447 10.207 1.00 53.06 259 HIS A CA 1
ATOM 2060 C C . HIS A 1 259 ? 27.519 0.058 9.113 1.00 53.06 259 HIS A C 1
ATOM 2062 O O . HIS A 1 259 ? 28.717 0.231 9.316 1.00 53.06 259 HIS A O 1
ATOM 2068 N N . TRP A 1 260 ? 27.066 -0.462 7.967 1.00 50.28 260 TRP A N 1
ATOM 2069 C CA . TRP A 1 260 ? 27.919 -1.095 6.952 1.00 50.28 260 TRP A CA 1
ATOM 2070 C C . TRP A 1 260 ? 27.880 -0.403 5.583 1.00 50.28 260 TRP A C 1
ATOM 2072 O O . TRP A 1 260 ? 28.738 -0.668 4.745 1.00 50.28 260 TRP A O 1
ATOM 2082 N N . THR A 1 261 ? 26.950 0.527 5.352 1.00 47.81 261 THR A N 1
ATOM 2083 C CA . THR A 1 261 ? 26.751 1.228 4.065 1.00 47.81 261 THR A CA 1
ATOM 2084 C C . THR A 1 261 ? 27.876 2.204 3.687 1.00 47.81 261 THR A C 1
ATOM 2086 O O . THR A 1 261 ? 27.887 2.717 2.572 1.00 47.81 261 THR A O 1
ATOM 2089 N N . HIS A 1 262 ? 28.863 2.415 4.568 1.00 47.72 262 HIS A N 1
ATOM 2090 C CA . HIS A 1 262 ? 30.090 3.173 4.281 1.00 47.72 262 HIS A CA 1
ATOM 2091 C C . HIS A 1 262 ? 31.319 2.294 3.981 1.00 47.72 262 HIS A C 1
ATOM 2093 O O . HIS A 1 262 ? 32.412 2.827 3.802 1.00 47.72 262 HIS A O 1
ATOM 2099 N N . THR A 1 263 ? 31.177 0.964 3.934 1.00 47.12 263 THR A N 1
ATOM 2100 C CA . THR A 1 263 ? 32.303 0.070 3.612 1.00 47.12 263 THR A CA 1
ATOM 2101 C C . THR A 1 263 ? 32.544 0.010 2.103 1.00 47.12 263 THR A C 1
ATOM 2103 O O . THR A 1 263 ? 31.613 -0.056 1.299 1.00 47.12 263 THR A O 1
ATOM 2106 N N . THR A 1 264 ? 33.808 0.113 1.698 1.00 50.78 264 THR A N 1
ATOM 2107 C CA . THR A 1 264 ? 34.190 0.215 0.285 1.00 50.78 264 THR A CA 1
ATOM 2108 C C . THR A 1 264 ? 34.063 -1.138 -0.427 1.00 50.78 264 THR A C 1
ATOM 2110 O O . THR A 1 264 ? 33.993 -2.190 0.205 1.00 50.78 264 THR A O 1
ATOM 2113 N N . LEU A 1 265 ? 34.066 -1.152 -1.769 1.00 50.06 265 LEU A N 1
ATOM 2114 C CA . LEU A 1 265 ? 34.028 -2.382 -2.587 1.00 50.06 265 LEU A CA 1
ATOM 2115 C C . LEU A 1 265 ? 35.120 -3.412 -2.219 1.00 50.06 265 LEU A C 1
ATOM 2117 O O . LEU A 1 265 ? 34.921 -4.604 -2.454 1.00 50.06 265 LEU A O 1
ATOM 2121 N N . LEU A 1 266 ? 36.232 -2.963 -1.626 1.00 50.53 266 LEU A N 1
ATOM 2122 C CA . LEU A 1 266 ? 37.350 -3.793 -1.165 1.00 50.53 266 LEU A CA 1
ATOM 2123 C C . LEU A 1 266 ? 37.065 -4.527 0.162 1.00 50.53 266 LEU A C 1
ATOM 2125 O O . LEU A 1 266 ? 37.695 -5.545 0.433 1.00 50.53 266 LEU A O 1
ATOM 2129 N N . ASP A 1 267 ? 36.071 -4.090 0.940 1.00 54.50 267 ASP A N 1
ATOM 2130 C CA . ASP A 1 267 ? 35.722 -4.663 2.250 1.00 54.50 267 ASP A CA 1
ATOM 2131 C C . ASP A 1 267 ? 34.666 -5.780 2.162 1.00 54.50 267 ASP A C 1
ATOM 2133 O O . ASP A 1 267 ? 34.362 -6.443 3.156 1.00 54.50 267 ASP A O 1
ATOM 2137 N N . LYS A 1 268 ? 34.117 -6.043 0.966 1.00 56.38 268 LYS A N 1
ATOM 2138 C CA . LYS A 1 268 ? 33.085 -7.071 0.734 1.00 56.38 268 LYS A CA 1
ATOM 2139 C C . LYS A 1 268 ? 33.458 -8.477 1.244 1.00 56.38 268 LYS A C 1
ATOM 2141 O O . LYS A 1 268 ? 32.583 -9.133 1.805 1.00 56.38 268 LYS A O 1
ATOM 2146 N N . PRO A 1 269 ? 34.706 -8.973 1.123 1.00 54.69 269 PRO A N 1
ATOM 2147 C CA . PRO A 1 269 ? 35.077 -10.280 1.671 1.00 54.69 269 PRO A CA 1
ATOM 2148 C C . PRO A 1 269 ? 35.024 -10.315 3.205 1.00 54.69 269 PRO A C 1
ATOM 2150 O O . PRO A 1 269 ? 34.522 -11.279 3.777 1.00 54.69 269 PRO A O 1
ATOM 2153 N N . LEU A 1 270 ? 35.472 -9.244 3.874 1.00 54.28 270 LEU A N 1
ATOM 2154 C CA . LEU A 1 270 ? 35.385 -9.088 5.333 1.00 54.28 270 LEU A CA 1
ATOM 2155 C C . LEU A 1 270 ? 33.935 -8.885 5.794 1.00 54.28 270 LEU A C 1
ATOM 2157 O O . LEU A 1 270 ? 33.551 -9.362 6.863 1.00 54.28 270 LEU A O 1
ATOM 2161 N N . PHE A 1 271 ? 33.107 -8.245 4.967 1.00 58.47 271 PHE A N 1
ATOM 2162 C CA . PHE A 1 271 ? 31.662 -8.159 5.151 1.00 58.47 271 PHE A CA 1
ATOM 2163 C C . PHE A 1 271 ? 31.010 -9.543 5.099 1.00 58.47 271 PHE A C 1
ATOM 2165 O O . PHE A 1 271 ? 30.343 -9.911 6.053 1.00 58.47 271 PHE A O 1
ATOM 2172 N N . TYR A 1 272 ? 31.254 -10.366 4.073 1.00 57.66 272 TYR A N 1
ATOM 2173 C CA . TYR A 1 272 ? 30.701 -11.728 4.023 1.00 57.66 272 TYR A CA 1
ATOM 2174 C C . TYR A 1 272 ? 31.226 -12.625 5.147 1.00 57.66 272 TYR A C 1
ATOM 2176 O O . TYR A 1 272 ? 30.473 -13.449 5.663 1.00 57.66 272 TYR A O 1
ATOM 2184 N N . LEU A 1 273 ? 32.477 -12.438 5.580 1.00 53.78 273 LEU A N 1
ATOM 2185 C CA . LEU A 1 273 ? 33.037 -13.166 6.718 1.00 53.78 273 LEU A CA 1
ATOM 2186 C C . LEU A 1 273 ? 32.365 -12.754 8.039 1.00 53.78 273 LEU A C 1
ATOM 2188 O O . LEU A 1 273 ? 31.953 -13.608 8.818 1.00 53.78 273 LEU A O 1
ATOM 2192 N N . SER A 1 274 ? 32.207 -11.452 8.290 1.00 54.25 274 SER A N 1
ATOM 2193 C CA . SER A 1 274 ? 31.577 -10.923 9.511 1.00 54.25 274 SER A CA 1
ATOM 2194 C C . SER A 1 274 ? 30.056 -11.116 9.530 1.00 54.25 274 SER A C 1
ATOM 2196 O O . SER A 1 274 ? 29.490 -11.422 10.581 1.00 54.25 274 SER A O 1
ATOM 2198 N N . PHE A 1 275 ? 29.397 -11.013 8.376 1.00 56.00 275 PHE A N 1
ATOM 2199 C CA . PHE A 1 275 ? 27.981 -11.308 8.169 1.00 56.00 275 PHE A CA 1
ATOM 2200 C C . PHE A 1 275 ? 27.713 -12.808 8.295 1.00 56.00 275 PHE A C 1
ATOM 2202 O O . PHE A 1 275 ? 26.807 -13.198 9.023 1.00 56.00 275 PHE A O 1
ATOM 2209 N N . GLY A 1 276 ? 28.560 -13.655 7.702 1.00 54.94 276 GLY A N 1
ATOM 2210 C CA . GLY A 1 276 ? 28.535 -15.108 7.876 1.00 54.94 276 GLY A CA 1
ATOM 2211 C C . GLY A 1 276 ? 28.734 -15.520 9.335 1.00 54.94 276 GLY A C 1
ATOM 2212 O O . GLY A 1 276 ? 27.953 -16.305 9.859 1.00 54.94 276 GLY A O 1
ATOM 2213 N N . VAL A 1 277 ? 29.695 -14.921 10.047 1.00 51.22 277 VAL A N 1
ATOM 2214 C CA . VAL A 1 277 ? 29.917 -15.166 11.486 1.00 51.22 277 VAL A CA 1
ATOM 2215 C C . VAL A 1 277 ? 28.752 -14.661 12.350 1.00 51.22 277 VAL A C 1
ATOM 2217 O O . VAL A 1 277 ? 28.428 -15.288 13.357 1.00 51.22 277 VAL A O 1
ATOM 2220 N N . ARG A 1 278 ? 28.065 -13.571 11.980 1.00 52.59 278 ARG A N 1
ATOM 2221 C CA . ARG A 1 278 ? 26.892 -13.071 12.728 1.00 52.59 278 ARG A CA 1
ATOM 2222 C C . ARG A 1 278 ? 25.609 -13.847 12.435 1.00 52.59 278 ARG A C 1
ATOM 2224 O O . ARG A 1 278 ? 24.864 -14.099 13.381 1.00 52.59 278 ARG A O 1
ATOM 2231 N N . LEU A 1 279 ? 25.385 -14.268 11.191 1.00 52.09 279 LEU A N 1
ATOM 2232 C CA . LEU A 1 279 ? 24.282 -15.155 10.808 1.00 52.09 279 LEU A CA 1
ATOM 2233 C C . LEU A 1 279 ? 24.445 -16.560 11.401 1.00 52.09 279 LEU A C 1
ATOM 2235 O O . LEU A 1 279 ? 23.460 -17.158 11.824 1.00 52.09 279 LEU A O 1
ATOM 2239 N N . LEU A 1 280 ? 25.678 -17.073 11.477 1.00 47.31 280 LEU A N 1
ATOM 2240 C CA . LEU A 1 280 ? 25.964 -18.409 12.009 1.00 47.31 280 LEU A CA 1
ATOM 2241 C C . LEU A 1 280 ? 26.226 -18.424 13.530 1.00 47.31 280 LEU A C 1
ATOM 2243 O O . LEU A 1 280 ? 26.049 -19.465 14.157 1.00 47.31 280 LEU A O 1
ATOM 2247 N N . GLY A 1 281 ? 26.612 -17.298 14.150 1.00 42.75 281 GLY A N 1
ATOM 2248 C CA . GLY A 1 281 ? 27.072 -17.251 15.551 1.00 42.75 281 GLY A CA 1
ATOM 2249 C C . GLY A 1 281 ? 26.426 -16.209 16.483 1.00 42.75 281 GLY A C 1
ATOM 2250 O O . GLY A 1 281 ? 26.678 -16.225 17.689 1.00 42.75 281 GLY A O 1
ATOM 2251 N N . GLY A 1 282 ? 25.583 -15.288 16.009 1.00 49.50 282 GLY A N 1
ATOM 2252 C CA . GLY A 1 282 ? 25.208 -14.096 16.780 1.00 49.50 282 GLY A CA 1
ATOM 2253 C C . GLY A 1 282 ? 23.893 -14.172 17.561 1.00 49.50 282 GLY A C 1
ATOM 2254 O O . GLY A 1 282 ? 22.942 -13.470 17.220 1.00 49.50 282 GLY A O 1
ATOM 2255 N N . SER A 1 283 ? 23.822 -14.915 18.673 1.00 54.94 283 SER A N 1
ATOM 2256 C CA . SER A 1 283 ? 22.632 -14.890 19.557 1.00 54.94 283 SER A CA 1
ATOM 2257 C C . SER A 1 283 ? 22.251 -13.476 20.044 1.00 54.94 283 SER A C 1
ATOM 2259 O O . SER A 1 283 ? 21.075 -13.199 20.285 1.00 54.94 283 SER A O 1
ATOM 2261 N N . LEU A 1 284 ? 23.231 -12.570 20.151 1.00 52.09 284 LEU A N 1
ATOM 2262 C CA . LEU A 1 284 ? 23.064 -11.170 20.552 1.00 52.09 284 LEU A CA 1
ATOM 2263 C C . LEU A 1 284 ? 22.482 -10.286 19.441 1.00 52.09 284 LEU A C 1
ATOM 2265 O O . LEU A 1 284 ? 21.597 -9.482 19.725 1.00 52.09 284 LEU A O 1
ATOM 2269 N N . PHE A 1 285 ? 22.924 -10.462 18.192 1.00 63.25 285 PHE A N 1
ATOM 2270 C CA . PHE A 1 285 ? 22.394 -9.712 17.049 1.00 63.25 285 PHE A CA 1
ATOM 2271 C C . PHE A 1 285 ? 20.921 -10.064 16.823 1.00 63.25 285 PHE A C 1
ATOM 2273 O O . PHE A 1 285 ? 20.069 -9.181 16.812 1.00 63.25 285 PHE A O 1
ATOM 2280 N N . HIS A 1 286 ? 20.592 -11.360 16.836 1.00 67.12 286 HIS A N 1
ATOM 2281 C CA . HIS A 1 286 ? 19.202 -11.808 16.794 1.00 67.12 286 HIS A CA 1
ATOM 2282 C C . HIS A 1 286 ? 18.359 -11.275 17.959 1.00 67.12 286 HIS A C 1
ATOM 2284 O O . HIS A 1 286 ? 17.206 -10.904 17.749 1.00 67.12 286 HIS A O 1
ATOM 2290 N N . ARG A 1 287 ? 18.904 -11.206 19.185 1.00 69.56 287 ARG A N 1
ATOM 2291 C CA . ARG A 1 287 ? 18.198 -10.608 20.334 1.00 69.56 287 ARG A CA 1
ATOM 2292 C C . ARG A 1 287 ? 17.932 -9.120 20.128 1.00 69.56 287 ARG A C 1
ATOM 2294 O O . ARG A 1 287 ? 16.845 -8.675 20.477 1.00 69.56 287 ARG A O 1
ATOM 2301 N N . HIS A 1 288 ? 18.890 -8.366 19.593 1.00 78.31 288 HIS A N 1
ATOM 2302 C CA . HIS A 1 288 ? 18.707 -6.944 19.316 1.00 78.31 288 HIS A CA 1
ATOM 2303 C C . HIS A 1 288 ? 17.650 -6.721 18.229 1.00 78.31 288 HIS A C 1
ATOM 2305 O O . HIS A 1 288 ? 16.668 -6.042 18.501 1.00 78.31 288 HIS A O 1
ATOM 2311 N N . THR A 1 289 ? 17.777 -7.371 17.066 1.00 78.00 289 THR A N 1
ATOM 2312 C CA . THR A 1 289 ? 16.794 -7.278 15.971 1.00 78.00 289 THR A CA 1
ATOM 2313 C C . THR A 1 289 ? 15.393 -7.654 16.442 1.00 78.00 289 THR A C 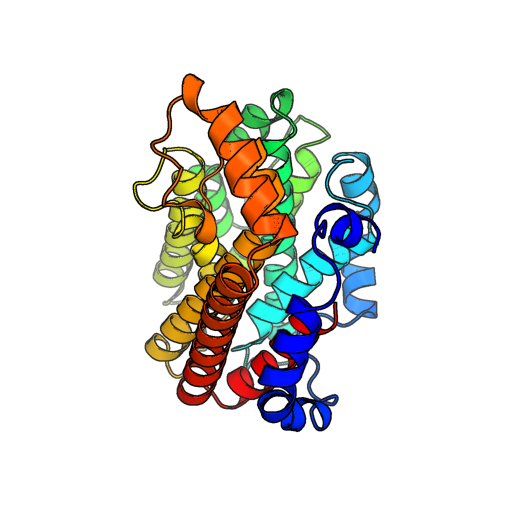1
ATOM 2315 O O . THR A 1 289 ? 14.461 -6.877 16.259 1.00 78.00 289 THR A O 1
ATOM 2318 N N . THR A 1 290 ? 15.252 -8.790 17.141 1.00 78.94 290 THR A N 1
ATOM 2319 C CA . THR A 1 290 ? 13.951 -9.222 17.682 1.00 78.94 290 THR A CA 1
ATOM 2320 C C . THR A 1 290 ? 13.388 -8.169 18.635 1.00 78.94 290 THR A C 1
ATOM 2322 O O . THR A 1 290 ? 12.245 -7.772 18.475 1.00 78.94 290 THR A O 1
ATOM 2325 N N . ARG A 1 291 ? 14.185 -7.658 19.588 1.00 82.44 291 ARG A N 1
ATOM 2326 C CA . ARG A 1 291 ? 13.736 -6.618 20.533 1.00 82.44 291 ARG A CA 1
ATOM 2327 C C . ARG A 1 291 ? 13.301 -5.337 19.831 1.00 82.44 291 ARG A C 1
ATOM 2329 O O . ARG A 1 291 ? 12.294 -4.766 20.231 1.00 82.44 291 ARG A O 1
ATOM 2336 N N . THR A 1 292 ? 14.041 -4.885 18.823 1.00 87.44 292 THR A N 1
ATOM 2337 C CA . THR A 1 292 ? 13.717 -3.667 18.072 1.00 87.44 292 THR A CA 1
ATOM 2338 C C . THR A 1 292 ? 12.399 -3.823 17.317 1.00 87.44 292 THR A C 1
ATOM 2340 O O . THR A 1 292 ? 11.531 -2.963 17.434 1.00 87.44 292 THR A O 1
ATOM 2343 N N . VAL A 1 293 ? 12.203 -4.950 16.626 1.00 85.50 293 VAL A N 1
ATOM 2344 C CA . VAL A 1 293 ? 10.948 -5.253 15.921 1.00 85.50 293 VAL A CA 1
ATOM 2345 C C . VAL A 1 293 ? 9.782 -5.405 16.904 1.00 85.50 293 VAL A C 1
ATOM 2347 O O . VAL A 1 293 ? 8.730 -4.810 16.696 1.00 85.50 293 VAL A O 1
ATOM 2350 N N . THR A 1 294 ? 9.966 -6.137 18.011 1.00 85.44 294 THR A N 1
ATOM 2351 C CA . THR A 1 294 ? 8.947 -6.271 19.067 1.00 85.44 294 THR A CA 1
ATOM 2352 C C . THR A 1 294 ? 8.568 -4.920 19.659 1.00 85.44 294 THR A C 1
ATOM 2354 O O . THR A 1 294 ? 7.389 -4.659 19.865 1.00 85.44 294 THR A O 1
ATOM 2357 N N . ARG A 1 295 ? 9.547 -4.048 19.924 1.00 89.94 295 ARG A N 1
ATOM 2358 C CA . ARG A 1 295 ? 9.284 -2.709 20.451 1.00 89.94 295 ARG A CA 1
ATOM 2359 C C . ARG A 1 295 ? 8.459 -1.884 19.470 1.00 89.94 295 ARG A C 1
ATOM 2361 O O . ARG A 1 295 ? 7.438 -1.361 19.878 1.00 89.94 295 ARG A O 1
ATOM 2368 N N . ALA A 1 296 ? 8.840 -1.846 18.194 1.00 90.19 296 ALA A N 1
ATOM 2369 C CA . ALA A 1 296 ? 8.078 -1.115 17.184 1.00 90.19 296 ALA A CA 1
ATOM 2370 C C . ALA A 1 296 ? 6.640 -1.642 17.040 1.00 90.19 296 ALA A C 1
ATOM 2372 O O . ALA A 1 296 ? 5.705 -0.860 16.889 1.00 90.19 296 ALA A O 1
ATOM 2373 N N . MET A 1 297 ? 6.446 -2.961 17.139 1.00 89.38 297 MET A N 1
ATOM 2374 C CA . MET A 1 297 ? 5.107 -3.551 17.155 1.00 89.38 297 MET A CA 1
ATOM 2375 C C . MET A 1 297 ? 4.302 -3.104 18.382 1.00 89.38 297 MET A C 1
ATOM 2377 O O . MET A 1 297 ? 3.140 -2.731 18.247 1.00 89.38 297 MET A O 1
ATOM 2381 N N . ASN A 1 298 ? 4.916 -3.115 19.569 1.00 89.75 298 ASN A N 1
ATOM 2382 C CA . ASN A 1 298 ? 4.276 -2.654 20.801 1.00 89.75 298 ASN A CA 1
ATOM 2383 C C . ASN A 1 298 ? 3.925 -1.165 20.722 1.00 89.75 298 ASN A C 1
ATOM 2385 O O . ASN A 1 298 ? 2.821 -0.803 21.108 1.00 89.75 298 ASN A O 1
ATOM 2389 N N . ASP A 1 299 ? 4.817 -0.335 20.177 1.00 93.00 299 ASP A N 1
ATOM 2390 C CA . ASP A 1 299 ? 4.585 1.097 19.980 1.00 93.00 299 ASP A CA 1
ATOM 2391 C C . ASP A 1 299 ? 3.385 1.321 19.033 1.00 93.00 299 ASP A C 1
ATOM 2393 O O . ASP A 1 299 ? 2.528 2.158 19.305 1.00 93.00 299 ASP A O 1
ATOM 2397 N N . ALA A 1 300 ? 3.249 0.523 17.964 1.00 91.94 300 ALA A N 1
ATOM 2398 C CA . ALA A 1 300 ? 2.084 0.570 17.073 1.00 91.94 300 ALA A CA 1
ATOM 2399 C C . ALA A 1 300 ? 0.786 0.105 17.761 1.00 91.94 300 ALA A C 1
ATOM 2401 O O . ALA A 1 300 ? -0.273 0.709 17.577 1.00 91.94 300 ALA A O 1
ATOM 2402 N N . ILE A 1 301 ? 0.851 -0.955 18.572 1.00 90.94 301 ILE A N 1
ATOM 2403 C CA . ILE A 1 301 ? -0.281 -1.443 19.373 1.00 90.94 301 ILE A CA 1
ATOM 2404 C C . ILE A 1 301 ? -0.716 -0.383 20.390 1.00 90.94 301 ILE A C 1
ATOM 2406 O O . ILE A 1 301 ? -1.904 -0.078 20.498 1.00 90.94 301 ILE A O 1
ATOM 2410 N N . GLU A 1 302 ? 0.227 0.210 21.112 1.00 92.56 302 GLU A N 1
ATOM 2411 C CA . GLU A 1 302 ? -0.034 1.250 22.101 1.00 92.56 302 GLU A CA 1
ATOM 2412 C C . GLU A 1 302 ? -0.611 2.512 21.449 1.00 92.56 302 GLU A C 1
ATOM 2414 O O . GLU A 1 302 ? -1.651 3.001 21.893 1.00 92.56 302 GLU A O 1
ATOM 2419 N N . ALA A 1 303 ? -0.033 2.972 20.337 1.00 92.31 303 ALA A N 1
ATOM 2420 C CA . ALA A 1 303 ? -0.569 4.100 19.580 1.00 92.31 303 ALA A CA 1
ATOM 2421 C C . ALA A 1 303 ? -2.007 3.834 19.103 1.00 92.31 303 ALA A C 1
ATOM 2423 O O . ALA A 1 303 ? -2.874 4.689 19.276 1.00 92.31 303 ALA A O 1
ATOM 2424 N N . SER A 1 304 ? -2.311 2.626 18.603 1.00 91.12 304 SER A N 1
ATOM 2425 C CA . SER A 1 304 ? -3.688 2.270 18.220 1.00 91.12 304 SER A CA 1
ATOM 2426 C C . SER A 1 304 ? -4.663 2.290 19.398 1.00 91.12 304 SER A C 1
ATOM 2428 O O . SER A 1 304 ? -5.798 2.724 19.234 1.00 91.12 304 SER A O 1
ATOM 2430 N N . ARG A 1 305 ? -4.219 1.894 20.601 1.00 90.81 305 ARG A N 1
ATOM 2431 C CA . ARG A 1 305 ? -5.034 1.928 21.826 1.00 90.81 305 ARG A CA 1
ATOM 2432 C C . ARG A 1 305 ? -5.438 3.349 22.209 1.00 90.81 305 AR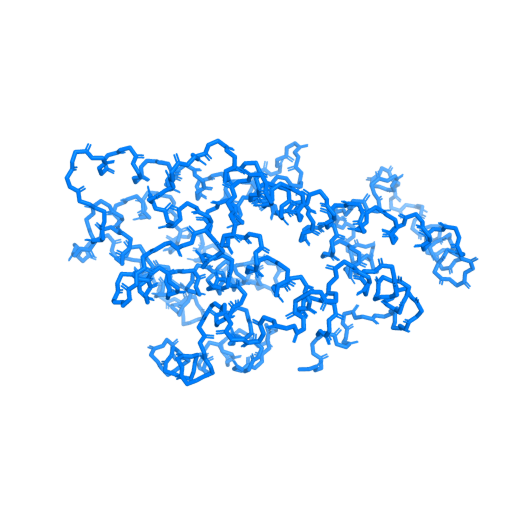G A C 1
ATOM 2434 O O . ARG A 1 305 ? -6.559 3.548 22.674 1.00 90.81 305 ARG A O 1
ATOM 2441 N N . PHE A 1 306 ? -4.530 4.311 22.051 1.00 90.44 306 PHE A N 1
ATOM 2442 C CA . PHE A 1 306 ? -4.813 5.721 22.324 1.00 90.44 306 PHE A CA 1
ATOM 2443 C C . PHE A 1 306 ? -5.609 6.385 21.209 1.00 90.44 306 PHE A C 1
ATOM 2445 O O . PHE A 1 306 ? -6.440 7.247 21.491 1.00 90.44 306 PHE A O 1
ATOM 2452 N N . ALA A 1 307 ? -5.358 5.991 19.963 1.00 89.31 307 ALA A N 1
ATOM 2453 C CA . ALA A 1 307 ? -6.051 6.545 18.819 1.00 89.31 307 ALA A CA 1
ATOM 2454 C C . ALA A 1 307 ? -7.528 6.158 18.825 1.00 89.31 307 ALA A C 1
ATOM 2456 O O . ALA A 1 307 ? -8.380 7.042 18.713 1.00 89.31 307 ALA A O 1
ATOM 2457 N N . ASP A 1 308 ? -7.825 4.858 18.953 1.00 88.31 308 ASP A N 1
ATOM 2458 C CA . ASP A 1 308 ? -9.182 4.365 18.780 1.00 88.31 308 ASP A CA 1
ATOM 2459 C C . ASP A 1 308 ? -9.403 2.891 19.218 1.00 88.31 308 ASP A C 1
ATOM 2461 O O . ASP A 1 308 ? -8.632 2.013 18.820 1.00 88.31 308 ASP A O 1
ATOM 2465 N N . PRO A 1 309 ? -10.481 2.550 19.962 1.00 88.50 309 PRO A N 1
ATOM 2466 C CA . PRO A 1 309 ? -10.750 1.166 20.376 1.00 88.50 309 PRO A CA 1
ATOM 2467 C C . PRO A 1 309 ? -10.947 0.170 19.223 1.00 88.50 309 PRO A C 1
ATOM 2469 O O . PRO A 1 309 ? -10.519 -0.982 19.335 1.00 88.50 309 PRO A O 1
ATOM 2472 N N . LEU A 1 310 ? -11.586 0.587 18.122 1.00 87.31 310 LEU A N 1
ATOM 2473 C CA . LEU A 1 310 ? -11.799 -0.269 16.953 1.00 87.31 310 LEU A CA 1
ATOM 2474 C C . LEU A 1 310 ? -10.478 -0.494 16.212 1.00 87.31 310 LEU A C 1
ATOM 2476 O O . LEU A 1 310 ? -10.161 -1.633 15.856 1.00 87.31 310 LEU A O 1
ATOM 2480 N N . ALA A 1 311 ? -9.679 0.567 16.054 1.00 89.25 311 ALA A N 1
ATOM 2481 C CA . ALA A 1 311 ? -8.346 0.460 15.465 1.00 89.25 311 ALA A CA 1
ATOM 2482 C C . ALA A 1 311 ? -7.439 -0.454 16.280 1.00 89.25 311 ALA A C 1
ATOM 2484 O O . ALA A 1 311 ? -6.752 -1.290 15.700 1.00 89.25 311 ALA A O 1
ATOM 2485 N N . TYR A 1 312 ? -7.492 -0.370 17.608 1.00 90.56 312 TYR A N 1
ATOM 2486 C CA . TYR A 1 312 ? -6.766 -1.274 18.492 1.00 90.56 312 TYR A CA 1
ATOM 2487 C C . TYR A 1 312 ? -7.127 -2.744 18.252 1.00 90.56 312 TYR A C 1
ATOM 2489 O O . TYR A 1 312 ? -6.243 -3.565 18.001 1.00 90.56 312 TYR A O 1
ATOM 2497 N N . GLN A 1 313 ? -8.419 -3.085 18.260 1.00 88.25 313 GLN A N 1
ATOM 2498 C CA . GLN A 1 313 ? -8.868 -4.466 18.046 1.00 88.25 313 GLN A CA 1
ATOM 2499 C C . GLN A 1 313 ? -8.458 -5.002 16.668 1.00 88.25 313 GLN A C 1
ATOM 2501 O O . GLN A 1 313 ? -7.924 -6.111 16.560 1.00 88.25 313 GLN A O 1
ATOM 2506 N N . ARG A 1 314 ? -8.652 -4.209 15.608 1.00 90.00 314 ARG A N 1
ATOM 2507 C CA . ARG A 1 314 ? -8.260 -4.601 14.247 1.00 90.00 314 ARG A CA 1
ATOM 2508 C C . ARG A 1 314 ? -6.745 -4.692 14.083 1.00 90.00 314 ARG A C 1
ATOM 2510 O O . ARG A 1 314 ? -6.278 -5.597 13.393 1.00 90.00 314 ARG A O 1
ATOM 2517 N N . ASN A 1 315 ? -5.982 -3.818 14.737 1.00 90.50 315 ASN A N 1
ATOM 2518 C CA . ASN A 1 315 ? -4.522 -3.842 14.710 1.00 90.50 315 ASN A CA 1
ATOM 2519 C C . ASN A 1 315 ? -3.973 -5.095 15.400 1.00 90.50 315 ASN A C 1
ATOM 2521 O O . ASN A 1 315 ? -3.095 -5.749 14.852 1.00 90.50 315 ASN A O 1
ATOM 2525 N N . LEU A 1 316 ? -4.544 -5.513 16.537 1.00 87.88 316 LEU A N 1
ATOM 2526 C CA . LEU A 1 316 ? -4.183 -6.790 17.164 1.00 87.88 316 LEU A CA 1
ATOM 2527 C C . LEU A 1 316 ? -4.413 -7.979 16.214 1.00 87.88 316 LEU A C 1
ATOM 2529 O O . LEU A 1 316 ? -3.546 -8.846 16.085 1.00 87.88 316 LEU A O 1
ATOM 2533 N N . SER A 1 317 ? -5.550 -7.997 15.509 1.00 85.00 317 SER A N 1
ATOM 2534 C CA . SER A 1 317 ? -5.849 -9.010 14.488 1.00 85.00 317 SER A CA 1
ATOM 2535 C C . SER A 1 317 ? -4.836 -8.970 13.334 1.00 85.00 317 SER A C 1
ATOM 2537 O O . SER A 1 317 ? -4.268 -10.003 12.972 1.00 85.00 317 SER A O 1
ATOM 2539 N N . LEU A 1 318 ? -4.513 -7.783 12.812 1.00 87.00 318 LEU A N 1
ATOM 2540 C CA . LEU A 1 318 ? -3.511 -7.602 11.758 1.00 87.00 318 LEU A CA 1
ATOM 2541 C C . LEU A 1 318 ? -2.113 -8.070 12.200 1.00 87.00 318 LEU A C 1
ATOM 2543 O O . LEU A 1 318 ? -1.478 -8.857 11.497 1.00 87.00 318 LEU A O 1
ATOM 2547 N N . CYS A 1 319 ? -1.648 -7.642 13.376 1.00 84.56 319 CYS A N 1
ATOM 2548 C CA . CYS A 1 319 ? -0.375 -8.069 13.950 1.00 84.56 319 CYS A CA 1
ATOM 2549 C C . CYS A 1 319 ? -0.322 -9.589 14.127 1.00 84.56 319 CYS A C 1
ATOM 2551 O O . CYS A 1 319 ? 0.694 -10.198 13.805 1.00 84.56 319 CYS A O 1
ATOM 2553 N N . SER A 1 320 ? -1.410 -10.229 14.568 1.00 79.75 320 SER A N 1
ATOM 2554 C CA . SER A 1 320 ? -1.450 -11.692 14.681 1.00 79.75 320 SER A CA 1
ATOM 2555 C C . SER A 1 320 ? -1.200 -12.379 13.335 1.00 79.75 320 SER A C 1
ATOM 2557 O O . SER A 1 320 ? -0.430 -13.338 13.268 1.00 79.75 320 SER A O 1
ATOM 2559 N N . LYS A 1 321 ? -1.748 -11.832 12.243 1.00 78.75 321 LYS A N 1
ATOM 2560 C CA . LYS A 1 321 ? -1.543 -12.363 10.894 1.00 78.75 321 LYS A CA 1
ATOM 2561 C C . LYS A 1 321 ? -0.105 -12.194 10.413 1.00 78.75 321 LYS A C 1
ATOM 2563 O O . LYS A 1 321 ? 0.429 -13.164 9.895 1.00 78.75 321 LYS A O 1
ATOM 2568 N N . PHE A 1 322 ? 0.548 -11.054 10.664 1.00 74.12 322 PHE A N 1
ATOM 2569 C CA . PHE A 1 322 ? 1.979 -10.868 10.351 1.00 74.12 322 PHE A CA 1
ATOM 2570 C C . PHE A 1 322 ? 2.883 -11.902 11.029 1.00 74.12 322 PHE A C 1
ATOM 2572 O O . PHE A 1 322 ? 3.910 -12.302 10.490 1.00 74.12 322 PHE A O 1
ATOM 2579 N N . VAL A 1 323 ? 2.528 -12.321 12.242 1.00 68.12 323 VAL A N 1
ATOM 2580 C CA . VAL A 1 323 ? 3.355 -13.248 13.014 1.00 68.12 323 VAL A CA 1
ATOM 2581 C C . VAL A 1 323 ? 3.057 -14.713 12.627 1.00 68.12 323 VAL A C 1
ATOM 2583 O O . VAL A 1 323 ? 3.958 -15.565 12.635 1.00 68.12 323 VAL A O 1
ATOM 2586 N N . LEU A 1 324 ? 1.809 -15.017 12.252 1.00 63.47 324 LEU A N 1
ATOM 2587 C CA . LEU A 1 324 ? 1.345 -16.360 11.880 1.00 63.47 324 LEU A CA 1
ATOM 2588 C C . LEU A 1 324 ? 1.532 -16.718 10.393 1.00 63.47 324 LEU A C 1
ATOM 2590 O O . LEU A 1 324 ? 1.605 -17.909 10.098 1.00 63.47 324 LEU A O 1
ATOM 2594 N N . SER A 1 325 ? 1.693 -15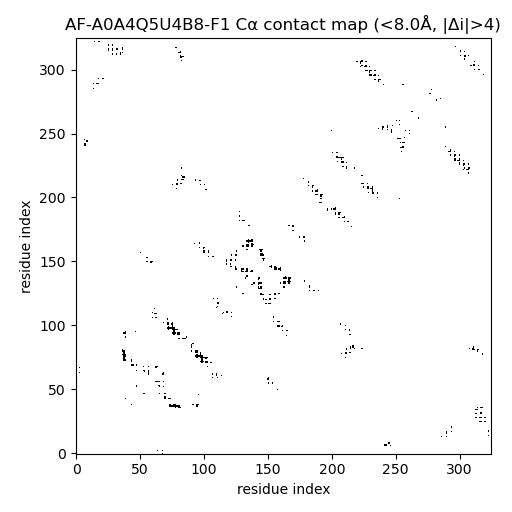.749 9.483 1.00 58.59 325 SER A N 1
ATOM 2595 C CA . SER A 1 325 ? 2.068 -15.970 8.068 1.00 58.59 325 SER A CA 1
ATOM 2596 C C . SER A 1 325 ? 3.547 -16.311 7.914 1.00 58.59 325 SER A C 1
ATOM 2598 O O . SER A 1 325 ? 3.904 -17.463 7.586 1.00 58.59 325 SER A O 1
#

pLDDT: mean 80.72, std 17.0, range [31.28, 98.38]

Mean predicted aligned error: 8.33 Å

Secondary structure (DSSP, 8-state):
-HHHHHH-SS-SHHHHHHHHHHHHHHGGGGG-TTS--S--HHHHHHHHHHTTHHHHHHHSTTS--HHHHHHHHHHHHHHHHTT----THHHHHHHHHHHHHHHHHHHHHHHHHH-GGGHHHHHHHT-HHHHHHHHH-TT-GGG----SSHHHHHHHHHHHHHHHHHHHH--GGGHHHHHHHHHHHHHHHHHHTTTT-S-TTHHHHHHHHHHHHT----SSHHHHHHHHHHHHHHHHHHHHHHHHHHHHHHT---GGGTTSTT--GGGHHHHHHHHHHHHHH-HHHHHHHHHHHHHHHHHHHHHHHHH-HHHHHHHHHHHHHHHH-